Protein AF-A0A1H7YZP2-F1 (afdb_monomer_lite)

Structure (mmCIF, N/CA/C/O backbone):
data_AF-A0A1H7YZP2-F1
#
_entry.id   AF-A0A1H7YZP2-F1
#
loop_
_atom_site.group_PDB
_atom_site.id
_atom_site.type_symbol
_atom_site.label_atom_id
_atom_site.label_alt_id
_atom_site.label_comp_id
_atom_site.label_asym_id
_atom_site.label_entity_id
_atom_site.label_seq_id
_atom_site.pdbx_PDB_ins_code
_atom_site.Cartn_x
_atom_site.Cartn_y
_atom_site.Cartn_z
_atom_site.occupancy
_atom_site.B_iso_or_equiv
_atom_site.auth_seq_id
_atom_site.auth_comp_id
_atom_site.auth_asym_id
_atom_site.auth_atom_id
_atom_site.pdbx_PDB_model_num
ATOM 1 N N . MET A 1 1 ? 59.142 -33.720 26.550 1.00 42.72 1 MET A N 1
ATOM 2 C CA . MET A 1 1 ? 58.368 -34.977 26.497 1.00 42.72 1 MET A CA 1
ATOM 3 C C . MET A 1 1 ? 57.572 -35.053 27.791 1.00 42.72 1 MET A C 1
ATOM 5 O O . MET A 1 1 ? 58.105 -35.475 28.803 1.00 42.72 1 MET A O 1
ATOM 9 N N . GLY A 1 2 ? 56.369 -34.480 27.787 1.00 41.69 2 GLY A N 1
ATOM 10 C CA . GLY A 1 2 ? 55.495 -34.363 28.952 1.00 41.69 2 GLY A CA 1
ATOM 11 C C . GLY A 1 2 ? 54.060 -34.504 28.468 1.00 41.69 2 GLY A C 1
ATOM 12 O O . GLY A 1 2 ? 53.603 -33.696 27.666 1.00 41.69 2 GLY A O 1
ATOM 13 N N . VAL A 1 3 ? 53.428 -35.597 28.878 1.00 45.84 3 VAL A N 1
ATOM 14 C CA . VAL A 1 3 ? 52.012 -35.910 28.681 1.00 45.84 3 VAL A CA 1
ATOM 15 C C . VAL A 1 3 ? 51.274 -35.402 29.913 1.00 45.84 3 VAL A C 1
ATOM 17 O O . VAL A 1 3 ? 51.741 -35.685 31.007 1.00 45.84 3 VAL A O 1
ATOM 20 N N . LEU A 1 4 ? 50.170 -34.680 29.731 1.00 39.44 4 LEU A N 1
ATOM 21 C CA . LEU A 1 4 ? 49.042 -34.476 30.660 1.00 39.44 4 LEU A CA 1
ATOM 22 C C . LEU A 1 4 ? 48.111 -33.463 29.962 1.00 39.44 4 LEU A C 1
ATOM 24 O O . LEU A 1 4 ? 48.602 -32.519 29.357 1.00 39.44 4 LEU A O 1
ATOM 28 N N . GLU A 1 5 ? 46.791 -33.497 29.990 1.00 39.16 5 GLU A N 1
ATOM 29 C CA . GLU A 1 5 ? 45.762 -34.448 30.389 1.00 39.16 5 GLU A CA 1
ATOM 30 C C . GLU A 1 5 ? 44.459 -33.797 29.898 1.00 39.16 5 GLU A C 1
ATOM 32 O O . GLU A 1 5 ? 44.346 -32.570 29.836 1.00 39.16 5 GLU A O 1
ATOM 37 N N . ALA A 1 6 ? 43.504 -34.615 29.472 1.00 43.72 6 ALA A N 1
ATOM 38 C CA . ALA A 1 6 ? 42.218 -34.167 28.973 1.00 43.72 6 ALA A CA 1
ATOM 39 C C . ALA A 1 6 ? 41.398 -33.470 30.072 1.00 43.72 6 ALA A C 1
ATOM 41 O O . ALA A 1 6 ? 41.184 -34.035 31.142 1.00 43.72 6 ALA A O 1
ATOM 42 N N . ALA A 1 7 ? 40.858 -32.292 29.756 1.00 38.50 7 ALA A N 1
ATOM 43 C CA . ALA A 1 7 ? 39.753 -31.684 30.485 1.00 38.50 7 ALA A CA 1
ATOM 44 C C . ALA A 1 7 ? 38.555 -31.526 29.536 1.00 38.50 7 ALA A C 1
ATOM 46 O O . ALA A 1 7 ? 38.649 -30.939 28.459 1.00 38.50 7 ALA A O 1
ATOM 47 N N . VAL A 1 8 ? 37.447 -32.126 29.956 1.00 37.00 8 VAL A N 1
ATOM 48 C CA . VAL A 1 8 ? 36.148 -32.246 29.290 1.00 37.00 8 VAL A CA 1
ATOM 49 C C . VAL A 1 8 ? 35.247 -31.049 29.647 1.00 37.00 8 VAL A C 1
ATOM 51 O O . VAL A 1 8 ? 35.097 -30.765 30.829 1.00 37.00 8 VAL A O 1
ATOM 54 N N . GLN A 1 9 ? 34.645 -30.444 28.601 1.00 37.97 9 GLN A N 1
ATOM 55 C CA . GLN A 1 9 ? 33.377 -29.666 28.475 1.00 37.97 9 GLN A CA 1
ATOM 56 C C . GLN A 1 9 ? 33.074 -28.450 29.410 1.00 37.97 9 GLN A C 1
ATOM 58 O O . GLN A 1 9 ? 33.625 -28.377 30.500 1.00 37.97 9 GLN A O 1
ATOM 63 N N . PRO A 1 10 ? 32.172 -27.493 29.038 1.00 43.97 10 PRO A N 1
ATOM 64 C CA . PRO A 1 10 ? 30.960 -27.674 28.228 1.00 43.97 10 PRO A CA 1
ATOM 65 C C . PRO A 1 10 ? 30.724 -26.707 27.057 1.00 43.97 10 PRO A C 1
ATOM 67 O O . PRO A 1 10 ? 31.324 -25.648 26.914 1.00 43.97 10 PRO A O 1
ATOM 70 N N . GLN A 1 11 ? 29.796 -27.154 26.212 1.00 40.75 11 GLN A N 1
ATOM 71 C CA . GLN A 1 11 ? 29.144 -26.422 25.139 1.00 40.75 11 GLN A CA 1
ATOM 72 C C . GLN A 1 11 ? 28.480 -25.145 25.667 1.00 40.75 11 GLN A C 1
ATOM 74 O O . GLN A 1 11 ? 27.689 -25.200 26.606 1.00 40.75 11 GLN A O 1
ATOM 79 N N . GLY A 1 12 ? 28.774 -24.019 25.019 1.00 36.59 12 GLY A N 1
ATOM 80 C CA . GLY A 1 12 ? 27.912 -22.846 25.003 1.00 36.59 12 GLY A CA 1
ATOM 81 C C . GLY A 1 12 ? 27.206 -22.807 23.655 1.00 36.59 12 GLY A C 1
ATOM 82 O O . GLY A 1 12 ? 27.833 -22.535 22.632 1.00 36.59 12 GLY A O 1
ATOM 83 N N . GLU A 1 13 ? 25.922 -23.150 23.656 1.00 44.44 13 GLU A N 1
ATOM 84 C CA . GLU A 1 13 ? 24.993 -22.772 22.601 1.00 44.44 13 GLU A CA 1
ATOM 85 C C . GLU A 1 13 ? 24.955 -21.244 22.534 1.00 44.44 13 GLU A C 1
ATOM 87 O O . GLU A 1 13 ? 24.432 -20.603 23.440 1.00 44.44 13 GLU A O 1
ATOM 92 N N . GLU A 1 14 ? 25.490 -20.647 21.473 1.00 41.97 14 GLU A N 1
ATOM 93 C CA . GLU A 1 14 ? 25.228 -19.240 21.196 1.00 41.97 14 GLU A CA 1
ATOM 94 C C . GLU A 1 14 ? 24.781 -19.083 19.750 1.00 41.97 14 GLU A C 1
ATOM 96 O O . GLU A 1 14 ? 25.569 -18.981 18.813 1.00 41.97 14 GLU A O 1
ATOM 101 N N . GLY A 1 15 ? 23.456 -19.136 19.617 1.00 37.59 15 GLY A N 1
ATOM 102 C CA . GLY A 1 15 ? 22.712 -18.139 18.870 1.00 37.59 15 GLY A CA 1
ATOM 103 C C . GLY A 1 15 ? 23.005 -18.103 17.384 1.00 37.59 15 GLY A C 1
ATOM 104 O O . GLY A 1 15 ? 23.940 -17.450 16.927 1.00 37.59 15 GLY A O 1
ATOM 105 N N . ALA A 1 16 ? 22.095 -18.716 16.629 1.00 35.34 16 ALA A N 1
ATOM 106 C CA . ALA A 1 16 ? 21.783 -18.334 15.266 1.00 35.34 16 ALA A CA 1
ATOM 107 C C . ALA A 1 16 ? 21.934 -16.815 15.091 1.00 35.34 16 ALA A C 1
ATOM 109 O O . ALA A 1 16 ? 21.081 -16.049 15.535 1.00 35.34 16 ALA A O 1
ATOM 110 N N . ARG A 1 17 ? 23.025 -16.381 14.448 1.00 31.28 17 ARG A N 1
ATOM 111 C CA . ARG A 1 17 ? 23.073 -15.053 13.847 1.00 31.28 17 ARG A CA 1
ATOM 112 C C . ARG A 1 17 ? 21.960 -15.055 12.809 1.00 31.28 17 ARG A C 1
ATOM 114 O O . ARG A 1 17 ? 22.046 -15.855 11.870 1.00 31.28 17 ARG A O 1
ATOM 121 N N . PRO A 1 18 ? 20.921 -14.217 12.937 1.00 40.53 18 PRO A N 1
ATOM 122 C CA . PRO A 1 18 ? 20.112 -13.908 11.780 1.00 40.53 18 PRO A CA 1
ATOM 123 C C . PRO A 1 18 ? 21.094 -13.423 10.717 1.00 40.53 18 PRO A C 1
ATOM 125 O O . PRO A 1 18 ? 21.952 -12.584 10.996 1.00 40.53 18 PRO A O 1
ATOM 128 N N . GLN A 1 19 ? 21.035 -14.027 9.534 1.00 41.00 19 GLN A N 1
ATOM 129 C CA . GLN A 1 19 ? 21.657 -13.469 8.346 1.00 41.00 19 GLN A CA 1
ATOM 130 C C . GLN A 1 19 ? 21.067 -12.073 8.152 1.00 41.00 19 GLN A C 1
ATOM 132 O O . GLN A 1 19 ? 20.014 -11.913 7.537 1.00 41.00 19 GLN A O 1
ATOM 137 N N . GLU A 1 20 ? 21.732 -11.072 8.720 1.00 41.34 20 GLU A N 1
ATOM 138 C CA . GLU A 1 20 ? 21.554 -9.683 8.351 1.00 41.34 20 GLU A CA 1
ATOM 139 C C . GLU A 1 20 ? 22.120 -9.575 6.935 1.00 41.34 20 GLU A C 1
ATOM 141 O O . GLU A 1 20 ? 23.331 -9.594 6.701 1.00 41.34 20 GLU A O 1
ATOM 146 N N . ALA A 1 21 ? 21.199 -9.653 5.975 1.00 43.75 21 ALA A N 1
ATOM 147 C CA . ALA A 1 21 ? 21.456 -9.405 4.571 1.00 43.75 21 ALA A CA 1
ATOM 148 C C . ALA A 1 21 ? 22.142 -8.033 4.419 1.00 43.75 21 ALA A C 1
ATOM 150 O O . ALA A 1 21 ? 21.872 -7.124 5.203 1.00 43.75 21 ALA A O 1
ATOM 151 N N . PRO A 1 22 ? 23.052 -7.897 3.445 1.00 43.75 22 PRO A N 1
ATOM 152 C CA . PRO A 1 22 ? 24.071 -6.862 3.440 1.00 43.75 22 PRO A CA 1
ATOM 153 C C . PRO A 1 22 ? 23.456 -5.467 3.345 1.00 43.75 22 PRO A C 1
ATOM 155 O O . PRO A 1 22 ? 22.744 -5.145 2.395 1.00 43.75 22 PRO A O 1
ATOM 158 N N . ASP A 1 23 ? 23.806 -4.636 4.320 1.00 52.53 23 ASP A N 1
ATOM 159 C CA . ASP A 1 23 ? 23.766 -3.188 4.213 1.00 52.53 23 ASP A CA 1
ATOM 160 C C . ASP A 1 23 ? 24.864 -2.753 3.226 1.00 52.53 23 ASP A C 1
ATOM 162 O O . ASP A 1 23 ? 26.056 -2.961 3.472 1.00 52.53 23 ASP A O 1
ATOM 166 N N . ALA A 1 24 ? 24.460 -2.230 2.064 1.00 38.66 24 ALA A N 1
ATOM 167 C CA . ALA A 1 24 ? 25.332 -1.492 1.156 1.00 38.66 24 ALA A CA 1
ATOM 168 C C . ALA A 1 24 ? 24.523 -0.591 0.198 1.00 38.66 24 ALA A C 1
ATOM 170 O O . ALA A 1 24 ? 24.090 -1.011 -0.873 1.00 38.66 24 ALA A O 1
ATOM 171 N N . GLY A 1 25 ? 24.443 0.700 0.535 1.00 37.25 25 GLY A N 1
ATOM 172 C CA . GLY A 1 25 ? 25.178 1.660 -0.301 1.00 37.25 25 GLY A CA 1
ATOM 173 C C . GLY A 1 25 ? 24.416 2.528 -1.302 1.00 37.25 25 GLY A C 1
ATOM 174 O O . GLY A 1 25 ? 24.986 2.910 -2.318 1.00 37.25 25 GLY A O 1
ATOM 175 N N . GLY A 1 26 ? 23.182 2.913 -1.008 1.00 42.44 26 GLY A N 1
ATOM 176 C CA . GLY A 1 26 ? 22.533 4.063 -1.635 1.00 42.44 26 GLY A CA 1
ATOM 177 C C . GLY A 1 26 ? 21.247 4.321 -0.885 1.00 42.44 26 GLY A C 1
ATOM 178 O O . GLY A 1 26 ? 20.447 3.400 -0.776 1.00 42.44 26 GLY A O 1
ATOM 179 N N . ALA A 1 27 ? 21.060 5.513 -0.313 1.00 55.44 27 ALA A N 1
ATOM 180 C CA . ALA A 1 27 ? 19.806 5.859 0.349 1.00 55.44 27 ALA A CA 1
ATOM 181 C C . ALA A 1 27 ? 18.674 5.648 -0.667 1.00 55.44 27 ALA A C 1
ATOM 183 O O . ALA A 1 27 ? 18.506 6.423 -1.609 1.00 55.44 27 ALA A O 1
ATOM 184 N N . ALA A 1 28 ? 17.996 4.507 -0.577 1.00 66.31 28 ALA A N 1
ATOM 185 C CA . ALA A 1 28 ? 16.941 4.169 -1.502 1.00 66.31 28 ALA A CA 1
ATOM 186 C C . ALA A 1 28 ? 15.787 5.115 -1.196 1.00 66.31 28 ALA A C 1
ATOM 188 O O . ALA A 1 28 ? 15.460 5.335 -0.030 1.00 66.31 28 ALA A O 1
ATOM 189 N N . ASN A 1 29 ? 15.190 5.690 -2.240 1.00 80.62 29 ASN A N 1
ATOM 190 C CA . ASN A 1 29 ? 14.096 6.633 -2.066 1.00 80.62 29 ASN A CA 1
ATOM 191 C C . ASN A 1 29 ? 13.017 6.002 -1.165 1.00 80.62 29 ASN A C 1
ATOM 193 O O . ASN A 1 29 ? 12.551 4.899 -1.483 1.00 80.62 29 ASN A O 1
ATOM 197 N N . PRO A 1 30 ? 12.596 6.666 -0.072 1.00 82.50 30 PRO A N 1
ATOM 198 C CA . PRO A 1 30 ? 11.679 6.082 0.908 1.00 82.50 30 PRO A CA 1
ATOM 199 C C . PRO A 1 30 ? 10.386 5.597 0.245 1.00 82.50 30 PRO A C 1
ATOM 201 O O . PRO A 1 30 ? 9.907 4.502 0.522 1.00 82.50 30 PRO A O 1
ATOM 204 N N . SER A 1 31 ? 9.886 6.339 -0.743 1.00 85.44 31 SER A N 1
ATOM 205 C CA . SER A 1 31 ? 8.728 5.965 -1.557 1.00 85.44 31 SER A CA 1
ATOM 206 C C . SER A 1 31 ? 8.892 4.621 -2.288 1.00 85.44 31 SER A C 1
ATOM 208 O O . SER A 1 31 ? 7.945 3.836 -2.359 1.00 85.44 31 SER A O 1
ATOM 210 N N . LEU A 1 32 ? 10.088 4.319 -2.811 1.00 84.81 32 LEU A N 1
ATOM 211 C CA . LEU A 1 32 ? 10.375 3.035 -3.465 1.00 84.81 32 LEU A CA 1
ATOM 212 C C . LEU A 1 32 ? 10.503 1.910 -2.440 1.00 84.81 32 LEU A C 1
ATOM 214 O O . LEU A 1 32 ? 10.004 0.814 -2.679 1.00 84.81 32 LEU A O 1
ATOM 218 N N . VAL A 1 33 ? 11.106 2.184 -1.283 1.00 86.19 33 VAL A N 1
ATOM 219 C CA . VAL A 1 33 ? 11.168 1.227 -0.168 1.00 86.19 33 VAL A CA 1
ATOM 220 C C . VAL A 1 33 ? 9.759 0.866 0.308 1.00 86.19 33 VAL A C 1
ATOM 222 O O . VAL A 1 33 ? 9.458 -0.315 0.514 1.00 86.19 33 VAL A O 1
ATOM 225 N N . ALA A 1 34 ? 8.861 1.849 0.405 1.00 86.69 34 ALA A N 1
ATOM 226 C CA . ALA A 1 34 ? 7.460 1.608 0.723 1.00 86.69 34 ALA A CA 1
ATOM 227 C C . ALA A 1 34 ? 6.766 0.736 -0.332 1.00 86.69 34 ALA A C 1
ATOM 229 O O . ALA A 1 34 ? 6.098 -0.241 0.016 1.00 86.69 34 ALA A O 1
ATOM 230 N N . LEU A 1 35 ? 6.974 1.031 -1.619 1.00 86.31 35 LEU A N 1
ATOM 231 C CA . LEU A 1 35 ? 6.450 0.210 -2.710 1.00 86.31 35 LEU A CA 1
AT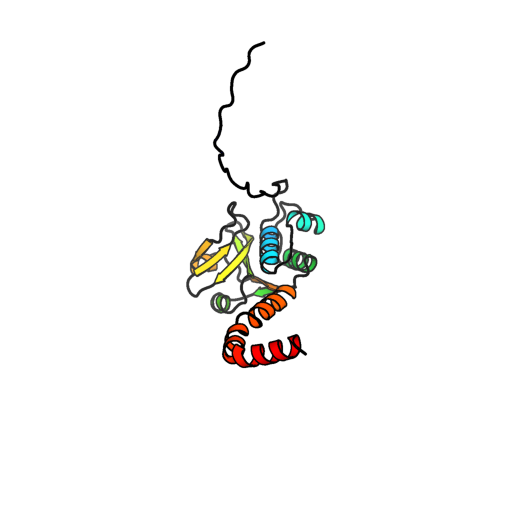OM 232 C C . LEU A 1 35 ? 6.973 -1.233 -2.649 1.00 86.31 35 LEU A C 1
ATOM 234 O O . LEU A 1 35 ? 6.186 -2.169 -2.781 1.00 86.31 35 LEU A O 1
ATOM 238 N N . CYS A 1 36 ? 8.275 -1.430 -2.436 1.00 85.38 36 CYS A N 1
ATOM 239 C CA . CYS A 1 36 ? 8.885 -2.756 -2.328 1.00 85.38 36 CYS A CA 1
ATOM 240 C C . CYS A 1 36 ? 8.352 -3.528 -1.117 1.00 85.38 36 CYS A C 1
ATOM 242 O O . CYS A 1 36 ? 8.068 -4.721 -1.218 1.00 85.38 36 CYS A O 1
ATOM 244 N N . THR A 1 37 ? 8.149 -2.854 0.014 1.00 82.81 37 THR A N 1
ATOM 245 C CA . THR A 1 37 ? 7.523 -3.456 1.200 1.00 82.81 37 THR A CA 1
ATOM 246 C C . THR A 1 37 ? 6.100 -3.922 0.884 1.00 82.81 37 THR A C 1
ATOM 248 O O . THR A 1 37 ? 5.718 -5.041 1.228 1.00 82.81 37 THR A O 1
ATOM 251 N N . LEU A 1 38 ? 5.336 -3.121 0.139 1.00 82.94 38 LEU A N 1
ATOM 252 C CA . LEU A 1 38 ? 3.989 -3.486 -0.298 1.00 82.94 38 LEU A CA 1
ATOM 253 C C . LEU A 1 38 ? 3.995 -4.638 -1.319 1.00 82.94 38 LEU A C 1
ATOM 255 O O . LEU A 1 38 ? 3.205 -5.577 -1.212 1.00 82.94 38 LEU A O 1
ATOM 259 N N . ALA A 1 39 ? 4.958 -4.655 -2.241 1.00 82.38 39 ALA A N 1
ATOM 260 C CA . ALA A 1 39 ? 5.182 -5.782 -3.146 1.00 82.38 39 ALA A CA 1
ATOM 261 C C . ALA A 1 39 ? 5.428 -7.096 -2.381 1.00 82.38 39 ALA A C 1
ATOM 263 O O . ALA A 1 39 ? 4.863 -8.133 -2.740 1.00 82.38 39 ALA A O 1
ATOM 264 N N . ARG A 1 40 ? 6.189 -7.043 -1.278 1.00 78.88 40 ARG A N 1
ATOM 265 C CA . ARG A 1 40 ? 6.446 -8.201 -0.406 1.00 78.88 40 ARG A CA 1
ATOM 266 C C . ARG A 1 40 ? 5.185 -8.699 0.295 1.00 78.88 40 ARG A C 1
ATOM 268 O O . ARG A 1 40 ? 5.006 -9.912 0.393 1.00 78.88 40 ARG A O 1
ATOM 275 N N . PHE A 1 41 ? 4.277 -7.811 0.710 1.00 74.81 41 PHE A N 1
ATOM 276 C CA . PHE A 1 41 ? 2.958 -8.227 1.212 1.00 74.81 41 PHE A CA 1
ATOM 277 C C . PHE A 1 41 ? 2.162 -9.012 0.156 1.00 74.81 41 PHE A C 1
ATOM 279 O O . PHE A 1 41 ? 1.476 -9.975 0.493 1.00 74.81 41 PHE A O 1
ATOM 286 N N . HIS A 1 42 ? 2.336 -8.687 -1.126 1.00 74.06 42 HIS A N 1
ATOM 287 C CA . HIS A 1 42 ? 1.771 -9.439 -2.250 1.00 74.06 42 HIS A CA 1
ATOM 288 C C . HIS A 1 42 ? 2.619 -10.641 -2.712 1.00 74.06 42 HIS A C 1
ATOM 290 O O . HIS A 1 42 ? 2.372 -11.163 -3.801 1.00 74.06 42 HIS A O 1
ATOM 296 N N . GLN A 1 43 ? 3.593 -11.088 -1.907 1.00 72.31 43 GLN A N 1
ATOM 297 C CA . GLN A 1 43 ? 4.501 -12.206 -2.208 1.00 72.31 43 GLN A CA 1
ATOM 298 C C . GLN A 1 43 ? 5.372 -11.989 -3.460 1.00 72.31 43 GLN A C 1
ATOM 300 O O . GLN A 1 43 ? 5.767 -12.945 -4.125 1.00 72.31 43 GLN A O 1
ATOM 305 N N . ILE A 1 44 ? 5.691 -10.733 -3.788 1.00 75.88 44 ILE A N 1
ATOM 306 C CA . ILE A 1 44 ? 6.623 -10.386 -4.8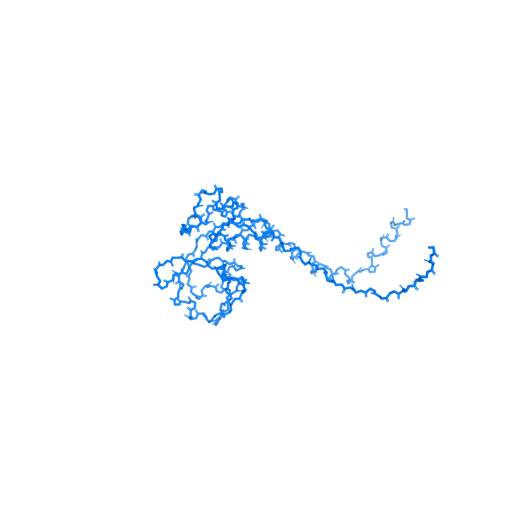65 1.00 75.88 44 ILE A CA 1
ATOM 307 C C . ILE A 1 44 ? 7.948 -9.932 -4.252 1.00 75.88 44 ILE A C 1
ATOM 309 O O . ILE A 1 44 ? 7.987 -9.000 -3.448 1.00 75.88 44 ILE A O 1
ATOM 313 N N . ALA A 1 45 ? 9.044 -10.582 -4.649 1.00 74.81 45 ALA A N 1
ATOM 314 C CA . ALA A 1 45 ? 10.386 -10.123 -4.319 1.00 74.81 45 ALA A CA 1
ATOM 315 C C . ALA A 1 45 ? 10.673 -8.823 -5.083 1.00 74.81 45 ALA A C 1
ATOM 317 O O . ALA A 1 45 ? 10.675 -8.805 -6.312 1.00 74.81 45 ALA A O 1
ATOM 318 N N . ALA A 1 46 ? 10.887 -7.733 -4.351 1.00 79.69 46 ALA A N 1
ATOM 319 C CA . ALA A 1 46 ? 11.185 -6.424 -4.911 1.00 79.69 46 ALA A CA 1
ATOM 320 C C . ALA A 1 46 ? 12.324 -5.781 -4.121 1.00 79.69 46 ALA A C 1
ATOM 322 O O . ALA A 1 46 ? 12.319 -5.816 -2.889 1.00 79.69 46 ALA A O 1
ATOM 323 N N . ASP A 1 47 ? 13.263 -5.177 -4.842 1.00 80.31 47 ASP A N 1
ATOM 324 C CA . ASP A 1 47 ? 14.422 -4.487 -4.283 1.00 80.31 47 ASP A CA 1
ATOM 325 C C . ASP A 1 47 ? 14.402 -3.016 -4.709 1.00 80.31 47 ASP A C 1
ATOM 327 O O . ASP A 1 47 ? 14.274 -2.709 -5.896 1.00 80.31 47 ASP A O 1
ATOM 331 N N . ALA A 1 48 ? 14.492 -2.105 -3.738 1.00 81.06 48 ALA A N 1
ATOM 332 C CA . ALA A 1 48 ? 14.347 -0.674 -3.988 1.00 81.06 48 ALA A CA 1
ATOM 333 C C . ALA A 1 48 ? 15.560 -0.075 -4.721 1.00 81.06 48 ALA A C 1
ATOM 335 O O . ALA A 1 48 ? 15.385 0.871 -5.489 1.00 81.06 48 ALA A O 1
ATOM 336 N N . SER A 1 49 ? 16.758 -0.631 -4.515 1.00 79.31 49 SER A N 1
ATOM 337 C CA . SER A 1 49 ? 18.006 -0.172 -5.138 1.00 79.31 49 SER A CA 1
ATOM 338 C C . SER A 1 49 ? 18.082 -0.601 -6.606 1.00 79.31 49 SER A C 1
ATOM 340 O O . SER A 1 49 ? 18.395 0.192 -7.494 1.00 79.31 49 SER A O 1
ATOM 342 N N . LEU A 1 50 ? 17.685 -1.841 -6.904 1.00 80.50 50 LEU A N 1
ATOM 343 C CA . LEU A 1 50 ? 17.556 -2.299 -8.289 1.00 80.50 50 LEU A CA 1
ATOM 344 C C . LEU A 1 50 ? 16.469 -1.525 -9.036 1.00 80.50 50 LEU A C 1
ATOM 346 O O . LEU A 1 50 ? 16.652 -1.167 -10.200 1.00 80.50 50 LEU A O 1
ATOM 350 N N . LEU A 1 51 ? 15.348 -1.244 -8.369 1.00 82.00 51 LEU A N 1
ATOM 351 C CA . LEU A 1 51 ? 14.243 -0.499 -8.960 1.00 82.00 51 LEU A CA 1
ATOM 352 C C . LEU A 1 51 ? 14.644 0.954 -9.254 1.00 82.00 51 LEU A C 1
ATOM 354 O O . LEU A 1 51 ? 14.392 1.430 -10.357 1.00 82.00 51 LEU A O 1
ATOM 358 N N . SER A 1 52 ? 15.323 1.649 -8.335 1.00 82.75 52 SER A N 1
ATOM 359 C CA . SER A 1 52 ? 15.807 3.013 -8.601 1.00 82.75 52 SER A CA 1
ATOM 360 C C . SER A 1 52 ? 16.773 3.052 -9.787 1.00 82.75 52 SER A C 1
ATOM 362 O O . SER A 1 52 ? 16.609 3.894 -10.672 1.00 82.75 52 SER A O 1
ATOM 364 N N . HIS A 1 53 ? 17.705 2.096 -9.866 1.00 81.75 53 HIS A N 1
ATOM 365 C CA . HIS A 1 53 ? 18.659 2.003 -10.969 1.00 81.75 53 HIS A CA 1
ATOM 366 C C . HIS A 1 53 ? 17.971 1.725 -12.315 1.00 81.75 53 HIS A C 1
ATOM 368 O O . HIS A 1 53 ? 18.273 2.380 -13.311 1.00 81.75 53 HIS A O 1
ATOM 374 N N . GLN A 1 54 ? 16.999 0.808 -12.350 1.00 80.00 54 GLN A N 1
ATOM 375 C CA . GLN A 1 54 ? 16.234 0.489 -13.563 1.00 80.00 54 GLN A CA 1
ATOM 376 C C . GLN A 1 54 ? 15.373 1.653 -14.061 1.00 80.00 54 GLN A C 1
ATOM 378 O O . GLN A 1 54 ? 15.198 1.808 -15.270 1.00 80.00 54 GLN A O 1
ATOM 383 N N . LEU A 1 55 ? 14.823 2.463 -13.151 1.00 79.56 55 LEU A N 1
ATOM 384 C CA . LEU A 1 55 ? 14.070 3.663 -13.517 1.00 79.56 55 LEU A CA 1
ATOM 385 C C . LEU A 1 55 ? 14.972 4.873 -13.817 1.00 79.56 55 LEU A C 1
ATOM 387 O O . LEU A 1 55 ? 14.453 5.903 -14.244 1.00 79.56 55 LEU A O 1
ATOM 391 N N . GLY A 1 56 ? 16.292 4.756 -13.629 1.00 79.44 56 GLY A N 1
ATOM 392 C CA . GLY A 1 56 ? 17.241 5.856 -13.814 1.00 79.44 56 GLY A CA 1
ATOM 393 C C . GLY A 1 56 ? 17.062 6.987 -12.799 1.00 79.44 56 GLY A C 1
ATOM 394 O O . GLY A 1 56 ? 17.398 8.129 -13.099 1.00 79.44 56 GLY A O 1
ATOM 395 N N . LEU A 1 57 ? 16.499 6.686 -11.625 1.00 78.19 57 LEU A N 1
ATOM 396 C CA . LEU A 1 57 ? 16.217 7.675 -10.588 1.00 78.19 57 LEU A CA 1
ATOM 397 C C . LEU A 1 57 ? 17.452 7.909 -9.725 1.00 78.19 57 LEU A C 1
ATOM 399 O O . LEU A 1 57 ? 18.120 6.966 -9.295 1.00 78.19 57 LEU A O 1
ATOM 403 N N . VAL A 1 58 ? 17.708 9.174 -9.406 1.00 71.56 58 VAL A N 1
ATOM 404 C CA . VAL A 1 58 ? 18.723 9.547 -8.421 1.00 71.56 58 VAL A CA 1
ATOM 405 C C . VAL A 1 58 ? 18.141 9.346 -7.017 1.00 71.56 58 VAL A C 1
ATOM 407 O O . VAL A 1 58 ? 16.986 9.680 -6.759 1.00 71.56 58 VAL A O 1
ATOM 410 N N . SER A 1 59 ? 18.940 8.830 -6.080 1.00 64.19 59 SER A N 1
ATOM 411 C CA . SER A 1 59 ? 18.562 8.614 -4.667 1.00 64.19 59 SER A CA 1
ATOM 412 C C . SER A 1 59 ? 18.051 9.853 -3.915 1.00 64.19 59 SER A C 1
ATOM 414 O O . SER A 1 59 ? 17.560 9.720 -2.802 1.00 64.19 59 SER A O 1
ATOM 416 N N . SER A 1 60 ? 18.203 11.050 -4.485 1.00 63.81 60 SER A N 1
ATOM 417 C CA . SER A 1 60 ? 17.773 12.318 -3.888 1.00 63.81 60 SER A CA 1
ATOM 418 C C . SER A 1 60 ? 16.545 12.926 -4.577 1.00 63.81 60 SER A C 1
ATOM 420 O O . SER A 1 60 ? 16.104 14.000 -4.173 1.00 63.81 60 SER A O 1
ATOM 422 N N . GLU A 1 61 ? 16.027 12.299 -5.636 1.00 69.88 61 GLU A N 1
ATOM 423 C CA . GLU A 1 61 ? 14.885 12.822 -6.384 1.00 69.88 61 GLU A CA 1
ATOM 424 C C . GLU A 1 61 ? 13.567 12.381 -5.736 1.00 69.88 61 GLU A C 1
ATOM 426 O O . GLU A 1 61 ? 13.352 11.197 -5.462 1.00 69.88 61 GLU A O 1
ATOM 431 N N . SER A 1 62 ? 12.664 13.336 -5.506 1.00 69.75 62 SER A N 1
ATOM 432 C CA . SER A 1 62 ? 11.314 13.043 -5.032 1.00 69.75 62 SER A CA 1
ATOM 433 C C . SER A 1 62 ? 10.575 12.196 -6.065 1.00 69.75 62 SER A C 1
ATOM 435 O O . SER A 1 62 ? 10.428 12.577 -7.223 1.00 69.75 62 SER A O 1
ATOM 437 N N . VAL A 1 63 ? 10.098 11.029 -5.639 1.00 79.81 63 VAL A N 1
ATOM 438 C CA . VAL A 1 63 ? 9.380 10.104 -6.516 1.00 79.81 63 VAL A CA 1
ATOM 439 C C . VAL A 1 63 ? 7.909 10.489 -6.565 1.00 79.81 63 VAL A C 1
ATOM 441 O O . VAL A 1 63 ? 7.193 10.257 -5.598 1.00 79.81 63 VAL A O 1
ATOM 444 N N . ASP A 1 64 ? 7.454 10.994 -7.708 1.00 84.12 64 ASP A N 1
ATOM 445 C CA . ASP A 1 64 ? 6.040 11.304 -7.938 1.00 84.12 64 ASP A CA 1
ATOM 446 C C . ASP A 1 64 ? 5.156 10.049 -8.024 1.00 84.12 64 ASP A C 1
ATOM 448 O O . ASP A 1 64 ? 5.603 8.949 -8.382 1.00 84.12 64 ASP A O 1
ATOM 452 N N . THR A 1 65 ? 3.844 10.234 -7.826 1.00 86.19 65 THR A N 1
ATOM 453 C CA . THR A 1 65 ? 2.833 9.177 -8.001 1.00 86.19 65 THR A CA 1
ATOM 454 C C . THR A 1 65 ? 2.956 8.473 -9.357 1.00 86.19 65 THR A C 1
ATOM 456 O O . THR A 1 65 ? 2.870 7.247 -9.433 1.00 86.19 65 THR A O 1
ATOM 459 N N . ALA A 1 66 ? 3.188 9.214 -10.446 1.00 86.56 66 ALA A N 1
ATOM 460 C CA . ALA A 1 66 ? 3.318 8.634 -11.785 1.00 86.56 66 ALA A CA 1
ATOM 461 C C . ALA A 1 66 ? 4.518 7.675 -11.894 1.00 86.56 66 ALA A C 1
ATOM 463 O O . ALA A 1 66 ? 4.421 6.609 -12.514 1.00 86.56 66 ALA A O 1
ATOM 464 N N . THR A 1 67 ? 5.631 8.029 -11.253 1.00 87.31 67 THR A N 1
ATOM 465 C CA . THR A 1 67 ? 6.848 7.217 -11.199 1.00 87.31 67 THR A CA 1
ATOM 466 C C . THR A 1 67 ? 6.623 5.961 -10.363 1.00 87.31 67 THR A C 1
ATOM 468 O O . THR A 1 67 ? 6.969 4.866 -10.804 1.00 87.31 67 THR A O 1
ATOM 471 N N . LEU A 1 68 ? 5.937 6.082 -9.225 1.00 87.44 68 LEU A N 1
ATOM 472 C CA . LEU A 1 68 ? 5.495 4.954 -8.396 1.00 87.44 68 LEU A CA 1
ATOM 473 C C . LEU A 1 68 ? 4.596 3.970 -9.160 1.00 87.44 68 LEU A C 1
ATOM 475 O O . LEU A 1 68 ? 4.805 2.758 -9.097 1.00 87.44 68 LEU A O 1
ATOM 479 N N . LEU A 1 69 ? 3.625 4.472 -9.929 1.00 88.38 69 LEU A N 1
ATOM 480 C CA . LEU A 1 69 ? 2.756 3.633 -10.763 1.00 88.38 69 LEU A CA 1
ATOM 481 C C . LEU A 1 69 ? 3.552 2.889 -11.844 1.00 88.38 69 LEU A C 1
ATOM 483 O O . LEU A 1 69 ? 3.296 1.709 -12.107 1.00 88.38 69 LEU A O 1
ATOM 487 N N . ARG A 1 70 ? 4.536 3.557 -12.460 1.00 86.62 70 ARG A N 1
ATOM 488 C CA . ARG A 1 70 ? 5.442 2.930 -13.431 1.00 86.62 70 ARG A CA 1
ATOM 489 C C . ARG A 1 70 ? 6.294 1.853 -12.762 1.00 86.62 70 ARG A C 1
ATOM 491 O O . ARG A 1 70 ? 6.369 0.742 -13.280 1.00 86.62 70 ARG A O 1
ATOM 498 N N . ALA A 1 71 ? 6.876 2.153 -11.606 1.00 87.06 71 ALA A N 1
ATOM 499 C CA . ALA A 1 71 ? 7.687 1.224 -10.830 1.00 87.06 71 ALA A CA 1
ATOM 500 C C . ALA A 1 71 ? 6.884 -0.025 -10.423 1.00 87.06 71 ALA A C 1
ATOM 502 O O . ALA A 1 71 ? 7.337 -1.149 -10.630 1.00 87.06 71 ALA A O 1
ATOM 503 N N . ALA A 1 72 ? 5.639 0.146 -9.970 1.00 86.75 72 ALA A N 1
ATOM 504 C CA . ALA A 1 72 ? 4.738 -0.968 -9.681 1.00 86.75 72 ALA A CA 1
ATOM 505 C C . ALA A 1 72 ? 4.488 -1.844 -10.923 1.00 86.75 72 ALA A C 1
ATOM 507 O O . ALA A 1 72 ? 4.531 -3.071 -10.840 1.00 86.75 72 ALA A O 1
ATOM 508 N N . LYS A 1 73 ? 4.294 -1.226 -12.095 1.00 85.12 73 LYS A N 1
ATOM 509 C CA . LYS A 1 73 ? 4.128 -1.952 -13.362 1.00 85.12 73 LYS A CA 1
ATOM 510 C C . LYS A 1 73 ? 5.377 -2.759 -13.738 1.00 85.12 73 LYS A C 1
ATOM 512 O O . LYS A 1 73 ? 5.227 -3.880 -14.219 1.00 85.12 73 LYS A O 1
ATOM 517 N N . HIS A 1 74 ? 6.581 -2.230 -13.497 1.00 82.94 74 HIS A N 1
ATOM 518 C CA . HIS A 1 74 ? 7.837 -2.969 -13.695 1.00 82.94 74 HIS A CA 1
ATOM 519 C C . HIS A 1 74 ? 7.932 -4.205 -12.791 1.00 82.94 74 HIS A C 1
ATOM 521 O O . HIS A 1 74 ? 8.397 -5.248 -13.239 1.00 82.94 74 HIS A O 1
ATOM 527 N N . LEU A 1 75 ? 7.406 -4.124 -11.567 1.00 80.81 75 LEU A N 1
ATOM 528 C CA . LEU A 1 75 ? 7.315 -5.253 -10.633 1.00 80.81 75 LEU A CA 1
ATOM 529 C C . LEU A 1 75 ? 6.188 -6.251 -10.972 1.00 80.81 75 LEU A C 1
ATOM 531 O O . LEU A 1 75 ? 5.980 -7.220 -10.245 1.00 80.81 75 LEU A O 1
ATOM 535 N N . GLY A 1 76 ? 5.419 -6.022 -12.043 1.00 78.94 76 GLY A N 1
ATOM 536 C CA . GLY A 1 76 ? 4.264 -6.854 -12.397 1.00 78.94 76 GLY A CA 1
ATOM 537 C C . GLY A 1 76 ? 3.034 -6.633 -11.506 1.00 78.94 76 GLY A C 1
ATOM 538 O O . GLY A 1 76 ? 2.075 -7.408 -11.574 1.00 78.94 76 GLY A O 1
ATOM 539 N N . LEU A 1 77 ? 3.034 -5.572 -10.694 1.00 83.38 77 LEU A N 1
ATOM 540 C CA . LEU A 1 77 ? 1.902 -5.146 -9.877 1.00 83.38 77 LEU A CA 1
ATOM 541 C C . LEU A 1 77 ? 0.951 -4.262 -10.688 1.00 83.38 77 LEU A C 1
ATOM 543 O O . LEU A 1 77 ? 1.349 -3.513 -11.584 1.00 83.38 77 LEU A O 1
ATOM 547 N N . LYS A 1 78 ? -0.332 -4.308 -10.337 1.00 83.94 78 LYS A N 1
ATOM 548 C CA . LYS A 1 78 ? -1.351 -3.401 -10.859 1.00 83.94 78 LYS A CA 1
ATOM 549 C C . LYS A 1 78 ? -1.629 -2.334 -9.805 1.00 83.94 78 LYS A C 1
ATOM 551 O O . LYS A 1 78 ? -2.358 -2.580 -8.848 1.00 83.94 78 LYS A O 1
ATOM 556 N N . ALA A 1 79 ? -1.035 -1.160 -9.991 1.00 88.06 79 ALA A N 1
ATOM 557 C CA . ALA A 1 79 ? -1.251 -0.001 -9.134 1.00 88.06 79 ALA A CA 1
ATOM 558 C C . ALA A 1 79 ? -2.219 1.001 -9.779 1.00 88.06 79 ALA A C 1
ATOM 560 O O . ALA A 1 79 ? -2.233 1.169 -11.003 1.00 88.06 79 ALA A O 1
ATOM 561 N N . LYS A 1 80 ? -3.035 1.664 -8.959 1.00 86.00 80 LYS A N 1
ATOM 562 C CA . LYS A 1 80 ? -3.993 2.687 -9.384 1.00 86.00 80 LYS A CA 1
ATOM 563 C C . LYS A 1 80 ? -4.031 3.815 -8.356 1.00 86.00 80 LYS A C 1
ATOM 565 O O . LYS A 1 80 ? -4.307 3.557 -7.189 1.00 86.00 80 LYS A O 1
ATOM 570 N N . SER A 1 81 ? -3.809 5.053 -8.802 1.00 88.50 81 SER A N 1
ATOM 571 C CA . SER A 1 81 ? -4.089 6.234 -7.978 1.00 88.50 81 SER A CA 1
ATOM 572 C C . SER A 1 81 ? -5.604 6.455 -7.892 1.00 88.50 81 SER A C 1
ATOM 574 O O . SER A 1 81 ? -6.322 6.362 -8.895 1.00 88.50 81 SER A O 1
ATOM 576 N N . SER A 1 82 ? -6.096 6.683 -6.681 1.00 85.38 82 SER A N 1
ATOM 577 C CA . SER A 1 82 ? -7.491 6.945 -6.356 1.00 85.38 82 SER A CA 1
ATOM 578 C C . SER A 1 82 ? -7.564 8.041 -5.304 1.00 85.38 82 SER A C 1
ATOM 580 O O . SER A 1 82 ? -6.977 7.929 -4.229 1.00 85.38 82 SER A O 1
ATOM 582 N N . ARG A 1 83 ? -8.348 9.081 -5.587 1.00 85.12 83 ARG A N 1
ATOM 583 C CA . ARG A 1 83 ? -8.692 10.095 -4.590 1.00 85.12 83 ARG A CA 1
ATOM 584 C C . ARG A 1 83 ? -9.857 9.602 -3.755 1.00 85.12 83 ARG A C 1
ATOM 586 O O . ARG A 1 83 ? -10.868 9.160 -4.302 1.00 85.12 83 ARG A O 1
ATOM 593 N N . THR A 1 84 ? -9.690 9.640 -2.443 1.00 82.06 84 THR A N 1
ATOM 594 C CA . THR A 1 84 ? -10.663 9.099 -1.491 1.00 82.06 84 THR A CA 1
ATOM 595 C C . THR A 1 84 ? -10.855 10.102 -0.360 1.00 82.06 84 THR A C 1
ATOM 597 O O . THR A 1 84 ? -10.017 10.969 -0.142 1.00 82.06 84 THR A O 1
ATOM 600 N N . THR A 1 85 ? -11.983 10.016 0.336 1.00 81.12 85 THR A N 1
ATOM 601 C CA . THR A 1 85 ? -12.267 10.795 1.546 1.00 81.12 85 THR A CA 1
ATOM 602 C C . THR A 1 85 ? -12.009 9.943 2.787 1.00 81.12 85 THR A C 1
ATOM 604 O O . THR A 1 85 ? -12.052 8.717 2.706 1.00 81.12 85 THR A O 1
ATOM 607 N N . LEU A 1 86 ? -11.771 10.572 3.941 1.00 77.25 86 LEU A N 1
ATOM 608 C CA . LEU A 1 86 ? -11.480 9.864 5.200 1.00 77.25 86 LEU A CA 1
ATOM 609 C C . LEU A 1 86 ? -12.555 8.821 5.538 1.00 77.25 86 LEU A C 1
ATOM 611 O O . LEU A 1 86 ? -12.234 7.692 5.877 1.00 77.25 86 LEU A O 1
ATOM 615 N N . ASP A 1 87 ? -13.825 9.176 5.338 1.00 73.31 87 ASP A N 1
ATOM 616 C CA . ASP A 1 87 ? -14.982 8.309 5.594 1.00 73.31 87 ASP A CA 1
ATOM 617 C C . ASP A 1 87 ? -14.969 7.019 4.752 1.00 73.31 87 ASP A C 1
ATOM 619 O O . ASP A 1 87 ? -15.374 5.946 5.194 1.00 73.31 87 ASP A O 1
ATOM 623 N N . ARG A 1 88 ? -14.424 7.094 3.531 1.00 75.25 88 ARG A N 1
ATOM 624 C CA . ARG A 1 88 ? -14.305 5.939 2.632 1.00 75.25 88 ARG A CA 1
ATOM 625 C C . ARG A 1 88 ? -12.991 5.185 2.800 1.00 75.25 88 ARG A C 1
ATOM 627 O O . ARG A 1 88 ? -12.851 4.124 2.199 1.00 75.25 88 ARG A O 1
ATOM 634 N N . LEU A 1 89 ? -12.053 5.688 3.604 1.00 74.44 89 LEU A N 1
ATOM 635 C CA . LEU A 1 89 ? -10.744 5.070 3.820 1.00 74.44 89 LEU A CA 1
ATOM 636 C C . LEU A 1 89 ? -10.889 3.677 4.448 1.00 74.44 89 LEU A C 1
ATOM 638 O O . LEU A 1 89 ? -10.289 2.720 3.961 1.00 74.44 89 LEU A O 1
ATOM 642 N N . SER A 1 90 ? -11.781 3.526 5.429 1.00 69.44 90 SER A N 1
ATOM 643 C CA . SER A 1 90 ? -12.094 2.237 6.065 1.00 69.44 90 SER A CA 1
ATOM 644 C C . SER A 1 90 ? -12.766 1.229 5.121 1.00 69.44 90 SER A C 1
ATOM 646 O O . SER A 1 90 ? -12.754 0.032 5.389 1.00 69.44 90 SER A O 1
ATOM 648 N N . LEU A 1 91 ? -13.350 1.695 4.010 1.00 68.88 91 LEU A N 1
ATOM 649 C CA . LEU A 1 91 ? -13.992 0.859 2.988 1.00 68.88 91 LEU A CA 1
ATOM 650 C C . LEU A 1 91 ? -13.043 0.497 1.834 1.00 68.88 91 LEU A C 1
ATOM 652 O O . LEU A 1 91 ? -13.436 -0.236 0.923 1.00 68.88 91 LEU A O 1
ATOM 656 N N . THR A 1 92 ? -11.821 1.038 1.820 1.00 72.19 92 THR A N 1
ATOM 657 C CA . THR A 1 92 ? -10.836 0.730 0.777 1.00 72.19 92 THR A CA 1
ATOM 658 C C . THR A 1 92 ? -10.050 -0.541 1.091 1.00 72.19 92 THR A C 1
ATOM 660 O O . THR A 1 92 ? -9.817 -0.848 2.259 1.00 72.19 92 THR A O 1
ATOM 663 N N . PRO A 1 93 ? -9.622 -1.297 0.062 1.00 66.81 93 PRO A N 1
ATOM 664 C CA . PRO A 1 93 ? -8.758 -2.448 0.270 1.00 66.81 93 PRO A CA 1
ATOM 665 C C . PRO A 1 93 ? -7.380 -1.968 0.742 1.00 66.81 93 PRO A C 1
ATOM 667 O O . PRO A 1 93 ? -6.650 -1.313 -0.003 1.00 66.81 93 PRO A O 1
ATOM 670 N N . LEU A 1 94 ? -7.047 -2.295 1.987 1.00 74.25 94 LEU A N 1
ATOM 671 C CA . LEU A 1 94 ? -5.733 -2.088 2.592 1.00 74.25 94 LEU A CA 1
ATOM 672 C C . LEU A 1 94 ? -4.941 -3.406 2.503 1.00 74.25 94 LEU A C 1
ATOM 674 O O . LEU A 1 94 ? -5.557 -4.471 2.587 1.00 74.25 94 LEU A O 1
ATOM 678 N N . PRO A 1 95 ? -3.605 -3.392 2.340 1.00 79.62 95 PRO A N 1
ATOM 679 C CA . PRO A 1 95 ? -2.688 -2.255 2.440 1.00 79.62 95 PRO A CA 1
ATOM 680 C C . PRO A 1 95 ? -2.626 -1.374 1.179 1.00 79.62 95 PRO A C 1
ATOM 682 O O . PRO A 1 95 ? -2.651 -1.868 0.053 1.00 79.62 95 PRO A O 1
ATOM 685 N N . ALA A 1 96 ? -2.479 -0.062 1.371 1.00 86.44 96 ALA A N 1
ATOM 686 C CA . ALA A 1 96 ? -2.354 0.934 0.302 1.00 86.44 96 ALA A CA 1
ATOM 687 C C . ALA A 1 96 ? -1.189 1.896 0.572 1.00 86.44 96 ALA A C 1
ATOM 689 O O . ALA A 1 96 ? -0.710 1.985 1.698 1.00 86.44 96 ALA A O 1
ATOM 690 N N . LEU A 1 97 ? -0.735 2.644 -0.434 1.00 87.81 97 LEU A N 1
ATOM 691 C CA . LEU A 1 97 ? 0.164 3.781 -0.208 1.00 87.81 97 LEU A CA 1
ATOM 692 C C . LEU A 1 97 ? -0.661 5.060 -0.100 1.00 87.81 97 LEU A C 1
ATOM 694 O O . LEU A 1 97 ? -1.463 5.350 -0.984 1.00 87.81 97 LEU A O 1
ATOM 698 N N . ALA A 1 98 ? -0.451 5.835 0.954 1.00 89.19 98 ALA A N 1
ATOM 699 C CA . ALA A 1 98 ? -1.041 7.156 1.110 1.00 89.19 98 ALA A CA 1
ATOM 700 C C . ALA A 1 98 ? -0.014 8.233 0.764 1.00 89.19 98 ALA A C 1
ATOM 702 O O . ALA A 1 98 ? 1.138 8.157 1.195 1.00 89.19 98 ALA A O 1
ATOM 703 N N . ALA A 1 99 ? -0.444 9.227 -0.013 1.00 89.69 99 ALA A N 1
ATOM 704 C CA . ALA A 1 99 ? 0.343 10.421 -0.277 1.00 89.69 99 ALA A CA 1
ATOM 705 C C . ALA A 1 99 ? 0.084 11.441 0.837 1.00 89.69 99 ALA A C 1
ATOM 707 O O . ALA A 1 99 ? -1.047 11.880 1.061 1.00 89.69 99 ALA A O 1
ATOM 708 N N . LEU A 1 100 ? 1.131 11.787 1.570 1.00 87.81 100 LEU A N 1
ATOM 709 C CA . LEU A 1 100 ? 1.106 12.764 2.646 1.00 87.81 100 LEU A CA 1
ATOM 710 C C . LEU A 1 100 ? 1.913 13.976 2.205 1.00 87.81 100 LEU A C 1
ATOM 712 O O . LEU A 1 100 ? 2.917 13.851 1.502 1.00 87.81 100 LEU A O 1
ATOM 716 N N . ARG A 1 101 ? 1.484 15.152 2.636 1.00 86.06 101 ARG A N 1
ATOM 717 C CA . ARG A 1 101 ? 2.209 16.396 2.432 1.00 86.06 101 ARG A CA 1
ATOM 718 C C . ARG A 1 101 ? 2.932 16.743 3.725 1.00 86.06 101 ARG A C 1
ATOM 720 O O . ARG A 1 101 ? 2.297 16.892 4.765 1.00 86.06 101 ARG A O 1
ATOM 727 N N . GLY A 1 102 ? 4.256 16.831 3.652 1.00 78.69 102 GLY A N 1
ATOM 728 C CA . GLY A 1 102 ? 5.062 17.343 4.755 1.00 78.69 102 GLY A CA 1
ATOM 729 C C . GLY A 1 102 ? 4.859 18.846 4.945 1.00 78.69 102 GLY A C 1
ATOM 730 O O . GLY A 1 102 ? 4.379 19.536 4.044 1.00 78.69 102 GLY A O 1
ATOM 731 N N . GLU A 1 103 ? 5.271 19.356 6.103 1.00 75.00 103 GLU A N 1
ATOM 732 C CA . GLU A 1 103 ? 5.231 20.793 6.410 1.00 75.00 103 GLU A CA 1
ATOM 733 C C . GLU A 1 103 ? 6.066 21.615 5.412 1.00 75.00 103 GLU A C 1
ATOM 735 O O . GLU A 1 103 ? 5.673 22.715 5.032 1.00 75.00 103 GLU A O 1
ATOM 740 N N . ASP A 1 104 ? 7.136 21.021 4.875 1.00 71.44 104 ASP A N 1
ATOM 741 C CA . ASP A 1 104 ? 7.997 21.603 3.837 1.00 71.44 104 ASP A CA 1
ATOM 742 C C . ASP A 1 104 ? 7.361 21.613 2.429 1.00 71.44 104 ASP A C 1
ATOM 744 O O . ASP A 1 104 ? 8.018 21.932 1.439 1.00 71.44 104 ASP A O 1
ATOM 748 N N . GLY A 1 105 ? 6.097 21.195 2.294 1.00 72.38 105 GLY A N 1
ATOM 749 C CA . GLY A 1 105 ? 5.385 21.105 1.013 1.00 72.38 105 GLY A CA 1
ATOM 750 C C . GLY A 1 105 ? 5.781 19.910 0.139 1.00 72.38 105 GLY A C 1
ATOM 751 O O . GLY A 1 105 ? 5.182 19.707 -0.916 1.00 72.38 105 GLY A O 1
ATOM 752 N N . SER A 1 106 ? 6.741 19.095 0.582 1.00 77.88 106 SER A N 1
ATOM 753 C CA . SER A 1 106 ? 7.174 17.883 -0.119 1.00 77.88 106 SER A CA 1
ATOM 754 C C . SER A 1 106 ? 6.148 16.756 0.014 1.00 77.88 106 SER A C 1
ATOM 756 O O . SER A 1 106 ? 5.603 16.515 1.096 1.00 77.88 106 SER A O 1
ATOM 758 N N . GLU A 1 107 ? 5.899 16.041 -1.083 1.00 80.94 107 GLU A N 1
ATOM 759 C CA . GLU A 1 107 ? 5.043 14.854 -1.084 1.00 80.94 107 GLU A CA 1
ATOM 760 C C . GLU A 1 107 ? 5.844 13.622 -0.657 1.00 80.94 107 GLU A C 1
ATOM 762 O O . GLU A 1 107 ? 6.899 13.304 -1.209 1.00 80.94 107 GLU A O 1
ATOM 767 N N . ARG A 1 108 ? 5.332 12.917 0.350 1.00 84.62 108 ARG A N 1
ATOM 768 C CA . ARG A 1 108 ? 5.917 11.692 0.895 1.00 84.62 108 ARG A CA 1
ATOM 769 C C . ARG A 1 108 ? 4.888 10.575 0.858 1.00 84.62 108 ARG A C 1
ATOM 771 O O . ARG A 1 108 ? 3.704 10.793 1.102 1.00 84.62 108 ARG A O 1
ATOM 778 N N . PHE A 1 109 ? 5.347 9.362 0.587 1.00 87.31 109 PHE A N 1
ATOM 779 C CA . PHE A 1 109 ? 4.481 8.193 0.495 1.00 87.31 109 PHE A CA 1
ATOM 780 C C . PHE A 1 109 ? 4.699 7.295 1.703 1.00 87.31 109 PHE A C 1
ATOM 782 O O . PHE A 1 109 ? 5.826 6.886 1.982 1.00 87.31 109 PHE A O 1
ATOM 789 N N . VAL A 1 110 ? 3.617 6.977 2.407 1.00 87.75 110 VAL A N 1
ATOM 790 C CA . VAL A 1 110 ? 3.638 6.048 3.544 1.00 87.75 110 VAL A CA 1
ATOM 791 C C . VAL A 1 110 ? 2.726 4.868 3.260 1.00 87.75 110 VAL A C 1
ATOM 793 O O . VAL A 1 110 ? 1.766 4.973 2.494 1.00 87.75 110 VAL A O 1
ATOM 796 N N . ILE A 1 111 ? 3.016 3.732 3.879 1.00 87.19 111 ILE A N 1
ATOM 797 C CA . ILE A 1 111 ? 2.171 2.549 3.759 1.00 87.19 111 ILE A CA 1
ATOM 798 C C . ILE A 1 111 ? 1.048 2.677 4.779 1.00 87.19 111 ILE A C 1
ATOM 800 O O . ILE A 1 111 ? 1.304 2.779 5.972 1.00 87.19 111 ILE A O 1
ATOM 804 N N . LEU A 1 112 ? -0.193 2.630 4.319 1.00 86.88 112 LEU A N 1
ATOM 805 C CA . LEU A 1 112 ? -1.375 2.498 5.153 1.00 86.88 112 LEU A CA 1
ATOM 806 C C . LEU A 1 112 ? -1.754 1.016 5.212 1.00 86.88 112 LEU A C 1
ATOM 808 O O . LEU A 1 112 ? -2.274 0.458 4.245 1.00 86.88 112 LEU A O 1
ATOM 812 N N . ALA A 1 113 ? -1.461 0.371 6.337 1.00 81.88 113 ALA A N 1
ATOM 813 C CA . ALA A 1 113 ? -1.699 -1.058 6.523 1.00 81.88 113 ALA A CA 1
ATOM 814 C C . ALA A 1 113 ? -3.119 -1.350 7.027 1.00 81.88 113 ALA A C 1
ATOM 816 O O . ALA A 1 113 ? -3.724 -2.345 6.632 1.00 81.88 113 ALA A O 1
ATOM 817 N N . GLN A 1 114 ? -3.654 -0.486 7.892 1.00 80.00 114 GLN A N 1
ATOM 818 C CA . GLN A 1 114 ? -5.005 -0.611 8.434 1.00 80.00 114 GLN A CA 1
ATOM 819 C C . GLN A 1 114 ? -5.585 0.774 8.741 1.00 80.00 114 GLN A C 1
ATOM 821 O O . GLN A 1 114 ? -4.857 1.695 9.101 1.00 80.00 114 GLN A O 1
ATOM 826 N N . CYS A 1 115 ? -6.898 0.919 8.611 1.00 80.62 115 CYS A N 1
ATOM 827 C CA . CYS A 1 115 ? -7.642 2.110 8.990 1.00 80.62 115 CYS A CA 1
ATOM 828 C C . CYS A 1 115 ? -8.889 1.659 9.740 1.00 80.62 115 CYS A C 1
ATOM 830 O O . CYS A 1 115 ? -9.668 0.862 9.219 1.00 80.62 115 CYS A O 1
ATOM 832 N N . ASP A 1 116 ? -9.067 2.182 10.943 1.00 79.94 116 ASP A N 1
ATOM 833 C CA . ASP A 1 116 ? -10.270 2.028 11.754 1.00 79.94 116 ASP A CA 1
ATOM 834 C C . ASP A 1 116 ? -11.057 3.357 11.769 1.00 79.94 116 ASP A C 1
ATOM 836 O O . ASP A 1 116 ? -10.689 4.298 11.065 1.00 79.94 116 ASP A O 1
ATOM 840 N N . ALA A 1 117 ? -12.128 3.467 12.561 1.00 76.62 117 ALA A N 1
ATOM 841 C CA . ALA A 1 117 ? -12.940 4.686 12.648 1.00 76.62 117 ALA A CA 1
ATOM 842 C C . ALA A 1 117 ? -12.241 5.835 13.403 1.00 76.62 117 ALA A C 1
ATOM 844 O O . ALA A 1 117 ? -12.649 6.991 13.309 1.00 76.62 117 ALA A O 1
ATOM 845 N N . GLN A 1 118 ? -11.218 5.524 14.204 1.00 79.94 118 GLN A N 1
ATOM 846 C CA . GLN A 1 118 ? -10.533 6.499 15.066 1.00 79.94 118 GLN A CA 1
ATOM 847 C C . GLN A 1 118 ? -9.018 6.540 14.853 1.00 79.94 118 GLN A C 1
ATOM 849 O O . GLN A 1 118 ? -8.366 7.518 15.216 1.00 79.94 118 GLN A O 1
ATOM 854 N N . ARG A 1 119 ? -8.428 5.474 14.305 1.00 84.25 119 ARG A N 1
ATOM 855 C CA . ARG A 1 119 ? -6.973 5.304 14.227 1.00 84.25 119 ARG A CA 1
ATOM 856 C C . ARG A 1 119 ? -6.565 4.715 12.892 1.00 84.25 119 ARG A C 1
ATOM 858 O O . ARG A 1 119 ? -7.279 3.891 12.324 1.00 84.25 119 ARG A O 1
ATOM 865 N N . VAL A 1 120 ? -5.379 5.088 12.448 1.00 86.00 120 VAL A N 1
ATOM 866 C CA . VAL A 1 120 ? -4.723 4.540 11.270 1.00 86.00 120 VAL A CA 1
ATOM 867 C C . VAL A 1 120 ? -3.426 3.861 11.678 1.00 86.00 120 VAL A C 1
ATOM 869 O O . VAL A 1 120 ? -2.703 4.329 12.555 1.00 86.00 120 VAL A O 1
ATOM 872 N N . LEU A 1 121 ? -3.152 2.724 11.052 1.00 84.44 121 LEU A N 1
ATOM 873 C CA . LEU A 1 121 ? -1.885 2.024 11.152 1.00 84.44 121 LEU A CA 1
ATOM 874 C C . LEU A 1 121 ? -1.081 2.355 9.904 1.00 84.44 121 LEU A C 1
ATOM 876 O O . LEU A 1 121 ? -1.388 1.881 8.803 1.00 84.44 121 LEU A O 1
ATOM 880 N N . LEU A 1 122 ? -0.055 3.163 10.100 1.00 86.81 122 LEU A N 1
ATOM 881 C CA . LEU A 1 122 ? 0.823 3.644 9.053 1.00 86.81 122 LEU A CA 1
ATOM 882 C C . LEU A 1 122 ? 2.243 3.141 9.283 1.00 86.81 122 LEU A C 1
ATOM 884 O O . LEU A 1 122 ? 2.685 2.940 10.407 1.00 86.81 122 LEU A O 1
ATOM 888 N N . GLN A 1 123 ? 2.959 2.871 8.208 1.00 82.94 123 GLN A N 1
ATOM 889 C CA . GLN A 1 123 ? 4.341 2.429 8.253 1.00 82.94 123 GLN A CA 1
ATOM 890 C C . GLN A 1 123 ? 5.147 3.360 7.360 1.00 82.94 123 GLN A C 1
ATOM 892 O O . GLN A 1 123 ? 4.938 3.436 6.145 1.00 82.94 123 GLN A O 1
ATOM 897 N N . ASP A 1 124 ? 6.047 4.101 7.999 1.00 80.75 124 ASP A N 1
ATOM 898 C CA . ASP A 1 124 ? 6.941 5.026 7.324 1.00 80.75 124 ASP A CA 1
ATOM 899 C C . ASP A 1 124 ? 8.234 4.294 6.940 1.00 80.75 124 ASP A C 1
ATOM 901 O O . ASP A 1 124 ? 8.967 3.860 7.834 1.00 80.75 124 ASP A O 1
ATOM 905 N N . PRO A 1 125 ? 8.540 4.154 5.639 1.00 72.06 125 PRO A N 1
ATOM 906 C CA . PRO A 1 125 ? 9.808 3.580 5.183 1.00 72.06 125 PRO A CA 1
ATOM 907 C C . PRO A 1 125 ? 11.025 4.442 5.552 1.00 72.06 125 PRO A C 1
ATOM 909 O O . PRO A 1 125 ? 12.144 3.939 5.557 1.00 72.06 125 PRO A O 1
ATOM 912 N N . SER A 1 126 ? 10.820 5.731 5.838 1.00 68.19 126 SER A N 1
ATOM 913 C CA . SER A 1 126 ? 11.880 6.681 6.199 1.00 68.19 126 SER A CA 1
ATOM 914 C C . SER A 1 126 ? 12.280 6.554 7.669 1.00 68.19 126 SER A C 1
ATOM 916 O O . SER A 1 126 ? 13.361 6.992 8.059 1.00 68.19 126 SER A O 1
ATOM 918 N N . SER A 1 127 ? 11.418 5.961 8.504 1.00 65.50 127 SER A N 1
ATOM 919 C CA . SER A 1 127 ? 11.751 5.692 9.898 1.00 65.50 127 SER A CA 1
ATOM 920 C C . SER A 1 127 ? 12.713 4.511 9.947 1.00 65.50 127 SER A C 1
ATOM 922 O O . SER A 1 127 ? 12.372 3.414 9.510 1.00 65.50 127 SER A O 1
ATOM 924 N N . SER A 1 128 ? 13.902 4.716 10.516 1.00 52.53 128 SER A N 1
ATOM 925 C CA . SER A 1 128 ? 15.006 3.741 10.557 1.00 52.53 128 SER A CA 1
ATOM 926 C C . SER A 1 128 ? 14.637 2.376 11.149 1.00 52.53 128 SER A C 1
ATOM 928 O O . SER A 1 128 ? 15.353 1.403 10.949 1.00 52.53 128 SER A O 1
ATOM 930 N N . ASN A 1 129 ? 13.509 2.284 11.854 1.00 56.19 129 ASN A N 1
ATOM 931 C CA . ASN A 1 129 ? 13.031 1.046 12.458 1.00 56.19 129 ASN A CA 1
ATOM 932 C C . ASN A 1 129 ? 12.000 0.294 11.602 1.00 56.19 129 ASN A C 1
ATOM 934 O O . ASN A 1 129 ? 11.610 -0.809 11.984 1.00 56.19 129 ASN A O 1
ATOM 938 N N . GLY A 1 130 ? 11.497 0.886 10.510 1.00 59.91 130 GLY A N 1
ATOM 939 C CA . GLY A 1 130 ? 10.464 0.296 9.650 1.00 59.91 130 GLY A CA 1
ATOM 940 C C . GLY A 1 130 ? 9.217 -0.175 10.407 1.00 59.91 130 GLY A C 1
ATOM 941 O O . GLY A 1 130 ? 8.501 -1.053 9.926 1.00 59.91 130 GLY A O 1
ATOM 942 N N . ARG A 1 131 ? 8.973 0.341 11.620 1.00 70.38 131 ARG A N 1
ATOM 943 C CA . ARG A 1 131 ? 7.911 -0.148 12.501 1.00 70.38 131 ARG A CA 1
ATOM 944 C C . ARG A 1 131 ? 6.573 0.474 12.112 1.00 70.38 131 ARG A C 1
ATOM 946 O O . ARG A 1 131 ? 6.521 1.677 11.866 1.00 70.38 131 ARG A O 1
ATOM 953 N N . PRO A 1 132 ? 5.486 -0.314 12.111 1.00 78.44 132 PRO A N 1
ATOM 954 C CA . PRO A 1 132 ? 4.142 0.234 12.044 1.00 78.44 132 PRO A CA 1
ATOM 955 C C . PRO A 1 132 ? 3.887 1.152 13.246 1.00 78.44 132 PRO A C 1
ATOM 957 O O . PRO A 1 132 ? 4.106 0.762 14.395 1.00 78.44 132 PRO A O 1
ATOM 960 N N . VAL A 1 133 ? 3.431 2.366 12.971 1.00 81.81 133 VAL A N 1
ATOM 961 C CA . VAL A 1 133 ? 3.027 3.382 13.938 1.00 81.81 133 VAL A CA 1
ATOM 962 C C . VAL A 1 133 ? 1.512 3.535 13.856 1.00 81.81 133 VAL A C 1
ATOM 964 O O . VAL A 1 133 ? 0.924 3.570 12.777 1.00 81.81 133 VAL A O 1
ATOM 967 N N . ILE A 1 134 ? 0.870 3.580 15.020 1.00 84.38 134 ILE A N 1
ATOM 968 C CA . ILE A 1 134 ? -0.562 3.845 15.127 1.00 84.38 134 ILE A CA 1
ATOM 969 C C . ILE A 1 134 ? -0.729 5.326 15.423 1.00 84.38 134 ILE A C 1
ATOM 971 O O . ILE A 1 134 ? -0.195 5.819 16.416 1.00 84.38 134 ILE A O 1
ATOM 975 N N . GLU A 1 135 ? -1.500 6.008 14.592 1.00 84.75 135 GLU A N 1
ATOM 976 C CA . GLU A 1 135 ? -1.771 7.434 14.720 1.00 84.75 135 GLU A CA 1
ATOM 977 C C . GLU A 1 135 ? -3.286 7.694 14.709 1.00 84.75 135 GLU A C 1
ATOM 979 O O . GLU A 1 135 ? -4.032 6.939 14.073 1.00 84.75 135 GLU A O 1
ATOM 984 N N . PRO A 1 136 ? -3.795 8.713 15.425 1.00 87.44 136 PRO A N 1
ATOM 985 C CA . PRO A 1 136 ? -5.199 9.089 15.320 1.00 87.44 136 PRO A CA 1
ATOM 986 C C . PRO A 1 136 ? -5.549 9.538 13.897 1.00 87.44 136 PRO A C 1
ATOM 988 O O . PRO A 1 136 ? -4.779 10.246 13.245 1.00 87.44 136 PRO A O 1
ATOM 991 N N . LEU A 1 137 ? -6.743 9.166 13.430 1.00 85.38 137 LEU A N 1
ATOM 992 C CA . LEU A 1 137 ? -7.222 9.498 12.083 1.00 85.38 137 LEU A CA 1
ATOM 993 C C . LEU A 1 137 ? -7.223 11.014 11.822 1.00 85.38 137 LEU A C 1
ATOM 995 O O . LEU A 1 137 ? -6.970 11.445 10.704 1.00 85.38 137 LEU A O 1
ATOM 999 N N . GLU A 1 138 ? -7.483 11.818 12.850 1.00 85.25 138 GLU A N 1
ATOM 1000 C CA . GLU A 1 138 ? -7.512 13.285 12.785 1.00 85.25 138 GLU A CA 1
ATOM 1001 C C . GLU A 1 138 ? -6.130 13.887 12.499 1.00 85.25 138 GLU A C 1
ATOM 1003 O O . GLU A 1 138 ? -5.997 14.834 11.720 1.00 85.25 138 GLU A O 1
ATOM 1008 N N . VAL A 1 139 ? -5.083 13.313 13.097 1.00 86.62 139 VAL A N 1
ATOM 1009 C CA . VAL A 1 139 ? -3.712 13.769 12.856 1.00 86.62 139 VAL A CA 1
ATOM 1010 C C . VAL A 1 139 ? -3.287 13.353 11.452 1.00 86.62 139 VAL A C 1
ATOM 1012 O O . VAL A 1 139 ? -2.792 14.189 10.698 1.00 86.62 139 VAL A O 1
ATOM 1015 N N . PHE A 1 140 ? -3.633 12.127 11.043 1.00 86.81 140 PHE A N 1
ATOM 1016 C CA . PHE A 1 140 ? -3.448 11.669 9.667 1.00 86.81 140 PHE A CA 1
ATOM 1017 C C . PHE A 1 140 ? -4.132 12.571 8.638 1.00 86.81 140 PHE A C 1
ATOM 1019 O O . PHE A 1 140 ? -3.527 13.001 7.657 1.00 86.81 140 PHE A O 1
ATOM 1026 N N . ALA A 1 141 ? -5.391 12.917 8.892 1.00 85.81 141 ALA A N 1
ATOM 1027 C CA . ALA A 1 141 ? -6.177 13.806 8.049 1.00 85.81 141 ALA A CA 1
ATOM 1028 C C . ALA A 1 141 ? -5.528 15.180 7.844 1.00 85.81 141 ALA A C 1
ATOM 1030 O O . ALA A 1 141 ? -5.707 15.779 6.786 1.00 85.81 141 ALA A O 1
ATOM 1031 N N . SER A 1 142 ? -4.772 15.665 8.830 1.00 85.38 142 SER A N 1
ATOM 1032 C CA . SER A 1 142 ? -4.137 16.985 8.784 1.00 85.38 142 SER A CA 1
ATOM 1033 C C . SER A 1 142 ? -2.974 17.050 7.789 1.00 85.38 142 SER A C 1
ATOM 1035 O O . SER A 1 142 ? -2.714 18.108 7.221 1.00 85.38 142 SER A O 1
ATOM 1037 N N . HIS A 1 143 ? -2.294 15.928 7.548 1.00 86.81 143 HIS A N 1
ATOM 1038 C CA . HIS A 1 143 ? -1.148 15.846 6.639 1.00 86.81 143 HIS A CA 1
ATOM 1039 C C . HIS A 1 143 ? -1.421 14.993 5.387 1.00 86.81 143 HIS A C 1
ATOM 1041 O O . HIS A 1 143 ? -0.568 14.871 4.508 1.00 86.81 143 HIS A O 1
ATOM 1047 N N . TRP A 1 144 ? -2.601 14.385 5.270 1.00 86.44 144 TRP A N 1
ATOM 1048 C CA . TRP A 1 144 ? -2.981 13.578 4.114 1.00 86.44 144 TRP A CA 1
ATOM 1049 C C . TRP A 1 144 ? -3.433 14.445 2.932 1.00 86.44 144 TRP A C 1
ATOM 1051 O O . TRP A 1 144 ? -4.254 15.348 3.075 1.00 86.44 144 TRP A O 1
ATOM 1061 N N . SER A 1 145 ? -2.947 14.143 1.724 1.00 84.38 145 SER A N 1
ATOM 1062 C CA . SER A 1 145 ? -3.308 14.900 0.515 1.00 84.38 145 SER A CA 1
ATOM 1063 C C . SER A 1 145 ? -4.664 14.500 -0.093 1.00 84.38 145 SER A C 1
ATOM 1065 O O . SER A 1 145 ? -5.129 15.136 -1.043 1.00 84.38 145 SER A O 1
ATOM 1067 N N . GLY A 1 146 ? -5.301 13.438 0.421 1.00 84.81 146 GLY A N 1
ATOM 1068 C CA . GLY A 1 146 ? -6.517 12.840 -0.148 1.00 84.81 146 GLY A CA 1
ATOM 1069 C C . GLY A 1 146 ? -6.249 11.832 -1.272 1.00 84.81 146 GLY A C 1
ATOM 1070 O O . GLY A 1 146 ? -7.187 11.274 -1.850 1.00 84.81 146 GLY A O 1
ATOM 1071 N N . GLU A 1 147 ? -4.979 11.593 -1.607 1.00 87.44 147 GLU A N 1
ATOM 1072 C CA . GLU A 1 147 ? -4.571 10.662 -2.655 1.00 87.44 147 GLU A CA 1
ATOM 1073 C C . GLU A 1 147 ? -4.046 9.343 -2.068 1.00 87.44 147 GLU A C 1
ATOM 1075 O O . GLU A 1 147 ? -3.264 9.315 -1.113 1.00 87.44 147 GLU A O 1
ATOM 1080 N N . LEU A 1 148 ? -4.518 8.234 -2.641 1.00 88.19 148 LEU A N 1
ATOM 1081 C CA . LEU A 1 148 ? -4.101 6.873 -2.316 1.00 88.19 148 LEU A CA 1
ATOM 1082 C C . LEU A 1 148 ? -3.663 6.163 -3.587 1.00 88.19 148 LEU A C 1
ATOM 1084 O O . LEU A 1 148 ? -4.330 6.238 -4.616 1.00 88.19 148 LEU A O 1
ATOM 1088 N N . ILE A 1 149 ? -2.593 5.391 -3.497 1.00 87.94 149 ILE A N 1
ATOM 1089 C CA . ILE A 1 149 ? -2.181 4.458 -4.533 1.00 87.94 149 ILE A CA 1
ATOM 1090 C C . ILE A 1 149 ? -2.536 3.061 -4.037 1.00 87.94 149 ILE A C 1
ATOM 1092 O O . ILE A 1 149 ? -1.893 2.497 -3.150 1.00 87.94 149 ILE A O 1
ATOM 1096 N N . LEU A 1 150 ? -3.594 2.511 -4.623 1.00 86.31 150 LEU A N 1
ATOM 1097 C CA . LEU A 1 150 ? -4.042 1.148 -4.376 1.00 86.31 150 LEU A CA 1
ATOM 1098 C C . LEU A 1 150 ? -3.202 0.202 -5.220 1.00 86.31 150 LEU A C 1
ATOM 1100 O O . LEU A 1 150 ? -3.034 0.421 -6.423 1.00 86.31 150 LEU A O 1
ATOM 1104 N N . ILE A 1 151 ? -2.700 -0.860 -4.605 1.00 83.69 151 ILE A N 1
ATOM 1105 C CA . ILE A 1 151 ? -1.855 -1.843 -5.273 1.00 83.69 151 ILE A CA 1
ATOM 1106 C C . ILE A 1 151 ? -2.542 -3.196 -5.194 1.00 83.69 151 ILE A C 1
ATOM 1108 O O . ILE A 1 151 ? -3.072 -3.600 -4.167 1.00 83.69 151 ILE A O 1
ATOM 1112 N N . THR A 1 152 ? -2.579 -3.877 -6.331 1.00 76.75 152 THR A N 1
ATOM 1113 C CA . THR A 1 152 ? -3.155 -5.210 -6.457 1.00 76.75 152 THR A CA 1
ATOM 1114 C C . THR A 1 152 ? -2.199 -6.089 -7.247 1.00 76.75 152 THR A C 1
ATOM 1116 O O . THR A 1 152 ? -1.555 -5.646 -8.200 1.00 76.75 152 THR A O 1
ATOM 1119 N N . SER A 1 153 ? -2.104 -7.358 -6.867 1.00 70.38 153 SER A N 1
ATOM 1120 C CA . SER A 1 153 ? -1.339 -8.367 -7.598 1.00 70.38 153 SER A CA 1
ATOM 1121 C C . SER A 1 153 ? -2.241 -9.535 -7.963 1.00 70.38 153 SER A C 1
ATOM 1123 O O . SER A 1 153 ? -3.080 -9.943 -7.159 1.00 70.38 153 SER A O 1
ATOM 1125 N N . ARG A 1 154 ? -2.020 -10.137 -9.139 1.00 61.19 154 ARG A N 1
ATOM 1126 C CA . ARG A 1 154 ? -2.637 -11.428 -9.491 1.00 61.19 154 ARG A CA 1
ATOM 1127 C C . ARG A 1 154 ? -2.281 -12.522 -8.476 1.00 61.19 154 ARG A C 1
ATOM 1129 O O . ARG A 1 154 ? -3.133 -13.348 -8.173 1.00 61.19 154 ARG A O 1
ATOM 1136 N N . ALA A 1 155 ? -1.069 -12.486 -7.914 1.00 54.66 155 ALA A N 1
ATOM 1137 C CA . ALA A 1 155 ? -0.631 -13.418 -6.874 1.00 54.66 155 ALA A CA 1
ATOM 1138 C C . ALA A 1 155 ? -1.344 -13.183 -5.534 1.00 54.66 155 ALA A C 1
ATOM 1140 O O . ALA A 1 155 ? -1.653 -14.136 -4.834 1.00 54.66 155 ALA A O 1
ATOM 1141 N N . SER A 1 156 ? -1.675 -11.931 -5.203 1.00 52.38 156 SER A N 1
ATOM 1142 C CA . SER A 1 156 ? -2.459 -11.608 -4.004 1.00 52.38 156 SER A CA 1
ATOM 1143 C C . SER A 1 156 ? -3.901 -12.077 -4.122 1.00 52.38 156 SER A C 1
ATOM 1145 O O . SER A 1 156 ? -4.449 -12.576 -3.149 1.00 52.38 156 SER A O 1
ATOM 1147 N N . LEU A 1 157 ? -4.494 -11.959 -5.315 1.00 55.28 157 LEU A N 1
ATOM 1148 C CA . LEU A 1 157 ? -5.825 -12.496 -5.588 1.00 55.28 157 LEU A CA 1
ATOM 1149 C C . LEU A 1 157 ? -5.81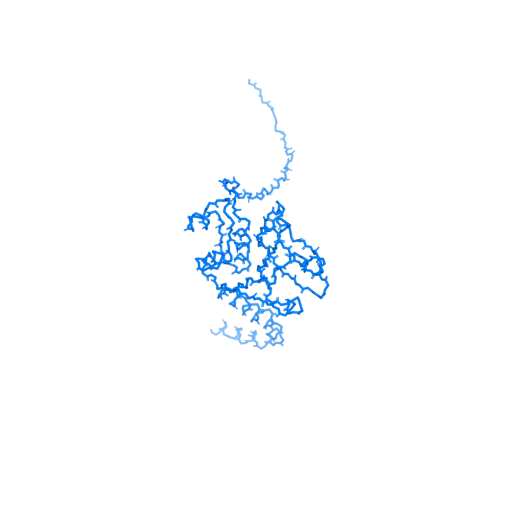4 -14.027 -5.452 1.00 55.28 157 LEU A C 1
ATOM 1151 O O . LEU A 1 157 ? -6.656 -14.588 -4.764 1.00 55.28 157 LEU A O 1
ATOM 1155 N N . ALA A 1 158 ? -4.810 -14.695 -6.035 1.00 52.00 158 ALA A N 1
ATOM 1156 C CA . ALA A 1 158 ? -4.612 -16.137 -5.890 1.00 52.00 158 ALA A CA 1
ATOM 1157 C C . ALA A 1 158 ? -4.319 -16.560 -4.436 1.00 52.00 158 ALA A C 1
ATOM 1159 O O . ALA A 1 158 ? -4.751 -17.627 -4.018 1.00 52.00 158 ALA A O 1
ATOM 1160 N N . GLY A 1 159 ? -3.618 -15.730 -3.659 1.00 51.28 159 GLY A N 1
ATOM 1161 C CA . GLY A 1 159 ? -3.333 -15.947 -2.241 1.00 51.28 159 GLY A CA 1
ATOM 1162 C C . GLY A 1 159 ? -4.551 -15.750 -1.334 1.00 51.28 159 GLY A C 1
ATOM 1163 O O . GLY A 1 159 ? -4.737 -16.533 -0.407 1.00 51.28 159 GLY A O 1
ATOM 1164 N N . GLU A 1 160 ? -5.411 -14.764 -1.610 1.00 54.44 160 GLU A N 1
ATOM 1165 C CA . GLU A 1 160 ? -6.725 -14.662 -0.965 1.00 54.44 160 GLU A CA 1
ATOM 1166 C C . GLU A 1 160 ? -7.586 -15.875 -1.314 1.00 54.44 160 GLU A C 1
ATOM 1168 O O . GLU A 1 160 ? -8.048 -16.548 -0.400 1.00 54.44 160 GLU A O 1
ATOM 1173 N N . LEU A 1 161 ? -7.715 -16.228 -2.598 1.00 49.78 161 LEU A N 1
ATOM 1174 C CA . LEU A 1 161 ? -8.395 -17.455 -3.042 1.00 49.78 161 LEU A CA 1
ATOM 1175 C C . LEU A 1 161 ? -7.834 -18.713 -2.340 1.00 49.78 161 LEU A C 1
ATOM 1177 O O . LEU A 1 161 ? -8.597 -19.526 -1.831 1.00 49.78 161 LEU A O 1
ATOM 1181 N N . ALA A 1 162 ? -6.512 -18.836 -2.183 1.00 51.22 162 ALA A N 1
ATOM 1182 C CA . ALA A 1 162 ? -5.891 -19.947 -1.455 1.00 51.22 162 ALA A CA 1
ATOM 1183 C C . ALA A 1 162 ? -6.191 -19.938 0.060 1.00 51.22 162 ALA A C 1
ATOM 1185 O O . ALA A 1 162 ? -6.317 -21.005 0.667 1.00 51.22 162 ALA A O 1
ATOM 1186 N N . ARG A 1 163 ? -6.337 -18.758 0.688 1.00 49.66 163 ARG A N 1
ATOM 1187 C CA . ARG A 1 163 ? -6.835 -18.630 2.074 1.00 49.66 1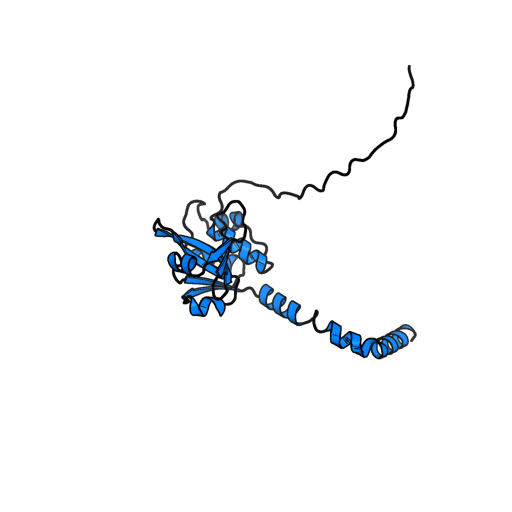63 ARG A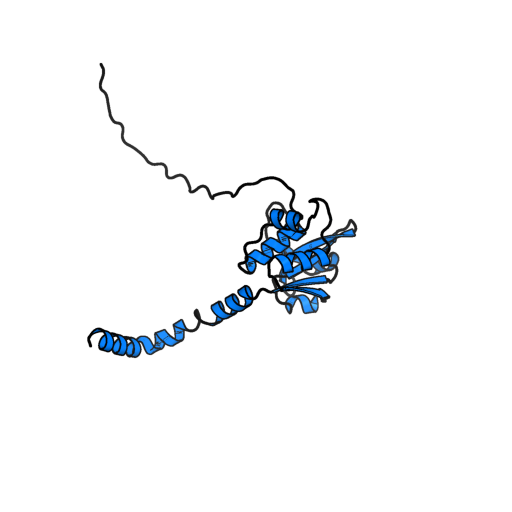 CA 1
ATOM 1188 C C . ARG A 1 163 ? -8.332 -18.949 2.177 1.00 49.66 163 ARG A C 1
ATOM 1190 O O . ARG A 1 163 ? -8.755 -19.410 3.237 1.00 49.66 163 ARG A O 1
ATOM 1197 N N . PHE A 1 164 ? -9.102 -18.752 1.104 1.00 49.03 164 PHE A N 1
ATOM 1198 C CA . PHE A 1 164 ? -10.527 -19.085 1.028 1.00 49.03 164 PHE A CA 1
ATOM 1199 C C . PHE A 1 164 ? -10.814 -20.586 0.832 1.00 49.03 164 PHE A C 1
ATOM 1201 O O . PHE A 1 164 ? -11.882 -21.023 1.250 1.00 49.03 164 PHE A O 1
ATOM 1208 N N . ASP A 1 165 ? -9.885 -21.397 0.309 1.00 54.78 165 ASP A N 1
ATOM 1209 C CA . ASP A 1 165 ? -10.223 -22.777 -0.098 1.00 54.78 165 ASP A CA 1
ATOM 1210 C C . ASP A 1 165 ? -9.762 -23.935 0.811 1.00 54.78 165 ASP A C 1
ATOM 1212 O O . ASP A 1 165 ? -10.268 -25.043 0.657 1.00 54.78 165 ASP A O 1
ATOM 1216 N N . PHE A 1 166 ? -8.877 -23.757 1.804 1.00 53.41 166 PHE A N 1
ATOM 1217 C CA . PHE A 1 166 ? -8.343 -24.936 2.530 1.00 53.41 166 PHE A CA 1
ATOM 1218 C C . PHE A 1 166 ? -8.523 -24.941 4.049 1.00 53.41 166 PHE A C 1
ATOM 1220 O O . PHE A 1 166 ? -8.845 -25.989 4.610 1.00 53.41 166 PHE A O 1
ATOM 1227 N N . SER A 1 167 ? -8.439 -23.799 4.737 1.00 58.25 167 SER A N 1
ATOM 1228 C CA . SER A 1 167 ? -8.618 -23.778 6.203 1.00 58.25 167 SER A CA 1
ATOM 1229 C C . SER A 1 167 ? -10.075 -23.997 6.651 1.00 58.25 167 SER A C 1
ATOM 1231 O O . SER A 1 167 ? -10.315 -24.418 7.781 1.00 58.25 167 SER A O 1
ATOM 1233 N N . TRP A 1 168 ? -11.056 -23.777 5.762 1.00 56.03 168 TRP A N 1
ATOM 1234 C CA . TRP A 1 168 ? -12.485 -24.034 6.015 1.00 56.03 168 TRP A CA 1
ATOM 1235 C C . TRP A 1 168 ? -13.022 -25.328 5.369 1.00 56.03 168 TRP A C 1
ATOM 1237 O O . TRP A 1 168 ? -14.085 -25.817 5.754 1.00 56.03 168 TRP A O 1
ATOM 1247 N N . PHE A 1 169 ? -12.272 -25.956 4.458 1.00 54.88 169 PHE A N 1
ATOM 1248 C CA . PHE A 1 169 ? -12.654 -27.251 3.878 1.00 54.88 169 PHE A CA 1
ATOM 1249 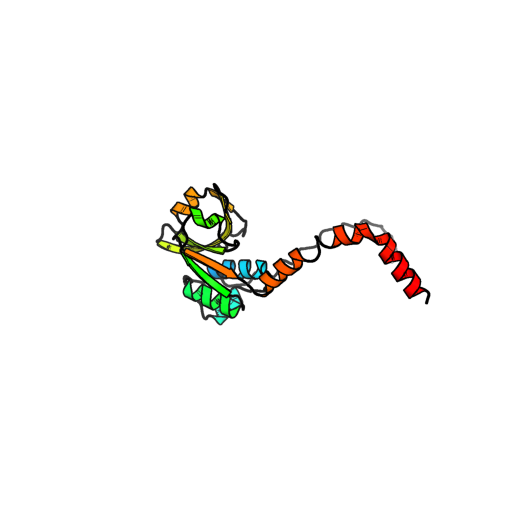C C . PHE A 1 169 ? -12.352 -28.430 4.825 1.00 54.88 169 PHE A C 1
ATOM 1251 O O . PHE A 1 169 ? -13.080 -29.426 4.865 1.00 54.88 169 PHE A O 1
ATOM 1258 N N . ILE A 1 170 ? -11.321 -28.291 5.667 1.00 61.25 170 ILE A N 1
ATOM 1259 C CA . ILE A 1 170 ? -10.894 -29.313 6.638 1.00 61.25 170 ILE A CA 1
ATOM 1260 C C . ILE A 1 170 ? -11.990 -29.652 7.678 1.00 61.25 170 ILE A C 1
ATOM 1262 O O . ILE A 1 170 ? -12.255 -30.840 7.878 1.00 61.25 170 ILE A O 1
ATOM 1266 N N . PRO A 1 171 ? -12.692 -28.688 8.313 1.00 57.41 171 PRO A N 1
ATOM 1267 C CA . PRO A 1 171 ? -13.761 -28.983 9.272 1.00 57.41 171 PRO A CA 1
ATOM 1268 C C . PRO A 1 171 ? -14.903 -29.843 8.706 1.00 57.41 171 PRO A C 1
ATOM 1270 O O . PRO A 1 171 ? -15.443 -30.690 9.420 1.00 57.41 171 PRO A O 1
ATOM 1273 N N . SER A 1 172 ? -15.262 -29.655 7.429 1.00 58.25 172 SER A N 1
ATOM 1274 C CA . SER A 1 172 ? -16.338 -30.407 6.765 1.00 58.25 172 SER A CA 1
ATOM 1275 C C . SER A 1 172 ? -15.923 -31.853 6.455 1.00 58.25 172 SER A C 1
ATOM 1277 O O . SER A 1 172 ? -16.672 -32.796 6.725 1.00 58.25 172 SER A O 1
ATOM 1279 N N . LEU A 1 173 ? -14.684 -32.057 5.991 1.00 64.56 173 LEU A N 1
ATOM 1280 C CA . LEU A 1 173 ? -14.165 -33.382 5.635 1.00 64.56 173 LEU A CA 1
ATOM 1281 C C . LEU A 1 173 ? -13.932 -34.278 6.866 1.00 64.56 173 LEU A C 1
ATOM 1283 O O . LEU A 1 173 ? -14.184 -35.486 6.843 1.00 64.56 173 LEU A O 1
ATOM 1287 N N . VAL A 1 174 ? -13.528 -33.680 7.990 1.00 64.06 174 VAL A N 1
ATOM 1288 C CA . VAL A 1 174 ? -13.308 -34.390 9.260 1.00 64.06 174 VAL A CA 1
ATOM 1289 C C . VAL A 1 174 ? -14.617 -34.941 9.852 1.00 64.06 174 VAL A C 1
ATOM 1291 O O . VAL A 1 174 ? -14.589 -35.949 10.564 1.00 64.06 174 VAL A O 1
ATOM 1294 N N . LYS A 1 175 ? -15.777 -34.359 9.514 1.00 63.09 175 LYS A N 1
ATOM 1295 C CA . LYS A 1 175 ? -17.091 -34.826 9.991 1.00 63.09 175 LYS A CA 1
ATOM 1296 C C . LYS A 1 175 ? -17.528 -36.159 9.355 1.00 63.09 175 LYS A C 1
ATOM 1298 O O . LYS A 1 175 ? -18.305 -36.886 9.971 1.00 63.09 175 LYS A O 1
ATOM 1303 N N . HIS A 1 176 ? -16.961 -36.536 8.201 1.00 62.41 176 HIS A N 1
ATOM 1304 C CA . HIS A 1 176 ? -17.277 -37.780 7.472 1.00 62.41 176 HIS A CA 1
ATOM 1305 C C . HIS A 1 176 ? -16.068 -38.709 7.236 1.00 62.41 176 HIS A C 1
ATOM 1307 O O . HIS A 1 176 ? -16.131 -39.640 6.434 1.00 62.41 176 HIS A O 1
ATOM 1313 N N . ARG A 1 177 ? -14.981 -38.523 7.998 1.00 66.62 177 ARG A N 1
ATOM 1314 C CA . ARG A 1 177 ? -13.729 -39.304 7.896 1.00 66.62 177 ARG A CA 1
ATOM 1315 C C . ARG A 1 177 ? -13.869 -40.828 8.031 1.00 66.62 177 ARG A C 1
ATOM 1317 O O . ARG A 1 177 ? -12.999 -41.545 7.556 1.00 66.62 177 ARG A O 1
ATOM 1324 N N . LYS A 1 178 ? -14.946 -41.334 8.652 1.00 65.56 178 LYS A N 1
ATOM 1325 C CA . LYS A 1 178 ? -15.192 -42.785 8.777 1.00 65.56 178 LYS A CA 1
ATOM 1326 C C . LYS A 1 178 ? -15.491 -43.452 7.429 1.00 65.56 178 LYS A C 1
ATOM 1328 O O . LYS A 1 178 ? -14.901 -44.482 7.147 1.00 65.56 178 LYS A O 1
ATOM 1333 N N . LEU A 1 179 ? -16.324 -42.835 6.585 1.00 69.00 179 LEU A N 1
ATOM 1334 C CA . LEU A 1 179 ? -16.657 -43.372 5.256 1.00 69.00 179 LEU A CA 1
ATOM 1335 C C . LEU A 1 179 ? -15.486 -43.226 4.275 1.00 69.00 179 LEU A C 1
ATOM 1337 O O . LEU A 1 179 ? -15.214 -44.128 3.491 1.00 69.00 179 LEU A O 1
ATOM 1341 N N . LEU A 1 180 ? -14.756 -42.106 4.349 1.00 70.31 180 LEU A N 1
ATOM 1342 C CA . LEU A 1 180 ? -13.575 -41.876 3.510 1.00 70.31 180 LEU A CA 1
ATOM 1343 C C . LEU A 1 180 ? -12.436 -42.848 3.838 1.00 70.31 180 LEU A C 1
ATOM 1345 O O . LEU A 1 180 ? -11.791 -43.349 2.924 1.00 70.31 180 LEU A O 1
ATOM 1349 N N . GLY A 1 181 ? -12.209 -43.146 5.123 1.00 75.69 181 GLY A N 1
ATOM 1350 C CA . GLY A 1 181 ? -11.209 -44.130 5.543 1.00 75.69 181 GLY A CA 1
ATOM 1351 C C . GLY A 1 181 ? -11.540 -45.553 5.089 1.00 75.69 181 GLY A C 1
ATOM 1352 O O . GLY A 1 181 ? -10.637 -46.283 4.695 1.00 75.69 181 GLY A O 1
ATOM 1353 N N . GLU A 1 182 ? -12.820 -45.932 5.088 1.00 77.44 182 GLU A N 1
ATOM 1354 C CA . GLU A 1 182 ? -13.269 -47.268 4.680 1.00 77.44 182 GLU A CA 1
ATOM 1355 C C . GLU A 1 182 ? -13.047 -47.515 3.181 1.00 77.44 182 GLU A C 1
ATOM 1357 O O . GLU A 1 182 ? -12.458 -48.526 2.805 1.00 77.44 182 GLU A O 1
ATOM 1362 N N . VAL A 1 183 ? -13.392 -46.546 2.325 1.00 80.31 183 VAL A N 1
ATOM 1363 C CA . VAL A 1 183 ? -13.122 -46.632 0.877 1.00 80.31 183 VAL A CA 1
ATOM 1364 C C . VAL A 1 183 ? -11.617 -46.663 0.587 1.00 80.31 183 VAL A C 1
ATOM 1366 O O . VAL A 1 183 ? -11.169 -47.438 -0.254 1.00 80.31 183 VAL A O 1
ATOM 1369 N N . LEU A 1 184 ? -10.821 -45.857 1.297 1.00 81.31 184 LEU A N 1
ATOM 1370 C CA . LEU A 1 184 ? -9.369 -45.795 1.098 1.00 81.31 184 LEU A CA 1
ATOM 1371 C C . LEU A 1 184 ? -8.673 -47.095 1.530 1.00 81.31 184 LEU A C 1
ATOM 1373 O O . LEU A 1 184 ? -7.718 -47.522 0.889 1.00 81.31 184 LEU A O 1
ATOM 1377 N N . PHE A 1 185 ? -9.184 -47.749 2.575 1.00 82.50 185 PHE A N 1
ATOM 1378 C CA . PHE A 1 185 ? -8.701 -49.048 3.040 1.00 82.50 185 PHE A CA 1
ATOM 1379 C C . PHE A 1 185 ? -9.056 -50.177 2.066 1.00 82.50 185 PHE A C 1
ATOM 1381 O O . PHE A 1 185 ? -8.200 -51.002 1.754 1.00 82.50 185 PHE A O 1
ATOM 1388 N N . ILE A 1 186 ? -10.284 -50.180 1.533 1.00 86.94 186 ILE A N 1
ATOM 1389 C CA . ILE A 1 186 ? -10.718 -51.162 0.528 1.00 86.94 186 ILE A CA 1
ATOM 1390 C C . ILE A 1 186 ? -9.879 -51.025 -0.748 1.00 86.94 186 ILE A C 1
ATOM 1392 O O . ILE A 1 186 ? -9.377 -52.028 -1.239 1.00 86.94 186 ILE A O 1
ATOM 1396 N N . SER A 1 187 ? -9.651 -49.803 -1.242 1.00 81.88 187 SER A N 1
ATOM 1397 C CA . SER A 1 187 ? -8.794 -49.575 -2.416 1.00 81.88 187 SER A CA 1
ATOM 1398 C C . SER A 1 187 ? -7.314 -49.890 -2.185 1.00 81.88 187 SER A C 1
ATOM 1400 O O . SER A 1 187 ? -6.601 -50.119 -3.151 1.00 81.88 187 SER A O 1
ATOM 1402 N N . PHE A 1 188 ? -6.825 -49.858 -0.943 1.00 80.44 188 PHE A N 1
ATOM 1403 C CA . PHE A 1 188 ? -5.430 -50.193 -0.635 1.00 80.44 188 PHE A CA 1
ATOM 1404 C C . PHE A 1 188 ? -5.188 -51.707 -0.561 1.00 80.44 188 PHE A C 1
ATOM 1406 O O . PHE A 1 188 ? -4.068 -52.167 -0.763 1.00 80.44 188 PHE A O 1
ATOM 1413 N N . ILE A 1 189 ? -6.228 -52.471 -0.225 1.00 85.81 189 ILE A N 1
ATOM 1414 C CA . ILE A 1 189 ? -6.160 -53.927 -0.063 1.00 85.81 189 ILE A CA 1
ATOM 1415 C C . ILE A 1 189 ? -6.521 -54.672 -1.355 1.00 85.81 189 ILE A C 1
ATOM 1417 O O . ILE A 1 189 ? -6.171 -55.847 -1.479 1.00 85.81 189 ILE A O 1
ATOM 1421 N N . LEU A 1 190 ? -7.214 -54.012 -2.289 1.00 70.62 190 LEU A N 1
ATOM 1422 C CA . LEU A 1 190 ? -7.597 -54.578 -3.584 1.00 70.62 190 LEU A CA 1
ATOM 1423 C C . LEU A 1 190 ? -6.444 -54.579 -4.599 1.00 70.62 190 LEU A C 1
ATOM 1425 O O . LEU A 1 190 ? -5.716 -53.566 -4.676 1.00 70.62 190 LEU A O 1
#

Radius of gyration: 25.22 Å; chains: 1; bounding box: 76×76×44 Å

Foldseek 3Di:
DDDDDDDDDDDDDDDDDPPPDDDDDAQQAQLLVQLQVVCVVLVQHDDRVVLCVVLVHHSPDQQDPVNSCVSCVVSQKHKDKDQADLVCPQVDDDQWWFWWQDPVRGTDIWTFHHDDPFWTFIFGSPPPVSDTDIDTSVVVVVGTPRMIIDIDHPSSVVVVVVVVPPPVVVVVCVVVVVVVVVVVVVVVVD

Sequence (190 aa):
MGVLEAAVQPQGEEGARPQEAPDAGGAANPSLVALCTLARFHQIAADASLLSHQLGLVSSESVDTATLLRAAKHLGLKAKSSRTTLDRLSLTPLPALAALRGEDGSERFVILAQCDAQRVLLQDPSSSNGRPVIEPLEVFASHWSGELILITSRASLAGELARFDFSWFIPSLVKHRKLLGEVLFISFIL

pLDDT: mean 71.63, std 16.05, range [31.28, 89.69]

Secondary structure (DSSP, 8-state):
------------------------S----HHHHHHHHHHHHTT----HHHHHHHHT--TTS---HHHHHHHHHHTT-EEEEEE--HHHHTTS-SSEEEEEE-TTS-EEEEEEEEE-SSEEEEE-TTSTT--EEEEEHHHHHHHEEEEEEEEE-HHHHHHHHHHHHSTTHHHHHHTTHHHHHHHHHHHHH-